Protein AF-0000000079842535 (afdb_homodimer)

Structure (mmCIF, N/CA/C/O backbone):
data_AF-0000000079842535-model_v1
#
loop_
_entity.id
_entity.type
_entity.pdbx_description
1 polymer 'rRNA methyltransferase 2, mitochondrial'
#
loop_
_atom_site.group_PDB
_atom_site.id
_atom_site.type_symbol
_atom_site.label_atom_id
_atom_site.label_alt_id
_atom_site.label_comp_id
_atom_site.label_asym_id
_atom_site.label_entity_id
_atom_site.label_seq_id
_atom_site.pdbx_PDB_ins_code
_atom_site.Cartn_x
_atom_site.Cartn_y
_atom_site.Cartn_z
_atom_site.occupancy
_atom_site.B_iso_or_equiv
_atom_site.auth_seq_id
_atom_site.auth_comp_id
_atom_site.auth_asym_id
_atom_site.auth_atom_id
_atom_site.pdbx_PDB_model_num
ATOM 1 N N . SER A 1 1 ? -38.75 2.709 4.422 1 22.02 1 SER A N 1
ATOM 2 C CA . SER A 1 1 ? -37.438 2.998 3.869 1 22.02 1 SER A CA 1
ATOM 3 C C . SER A 1 1 ? -36.344 2.188 4.574 1 22.02 1 SER A C 1
ATOM 5 O O . SER A 1 1 ? -36.188 2.285 5.793 1 22.02 1 SER A O 1
ATOM 7 N N . ARG A 1 2 ? -36.062 0.997 4.309 1 27.12 2 ARG A N 1
ATOM 8 C CA . ARG A 1 2 ? -35.281 0.078 5.121 1 27.12 2 ARG A CA 1
ATOM 9 C C . ARG A 1 2 ? -33.906 0.657 5.418 1 27.12 2 ARG A C 1
ATOM 11 O O . ARG A 1 2 ? -33.25 1.188 4.523 1 27.12 2 ARG A O 1
ATOM 18 N N . PRO A 1 3 ? -33.625 0.866 6.641 1 29.73 3 PRO A N 1
ATOM 19 C CA . PRO A 1 3 ? -32.344 1.479 7.016 1 29.73 3 PRO A CA 1
ATOM 20 C C . PRO A 1 3 ? -31.141 0.85 6.297 1 29.73 3 PRO A C 1
ATOM 22 O O . PRO A 1 3 ? -31.172 -0.34 5.973 1 29.73 3 PRO A O 1
ATOM 25 N N . LEU A 1 4 ? -30.594 1.496 5.281 1 32.25 4 LEU A N 1
ATOM 26 C CA . LEU A 1 4 ? -29.375 1.022 4.641 1 32.25 4 LEU A CA 1
ATOM 27 C C . LEU A 1 4 ? -28.438 0.377 5.656 1 32.25 4 LEU A C 1
ATOM 29 O O . LEU A 1 4 ? -28.188 0.945 6.723 1 32.25 4 LEU A O 1
ATOM 33 N N . ASN A 1 5 ? -28.609 -0.826 6.074 1 32.72 5 ASN A N 1
ATOM 34 C CA . ASN A 1 5 ? -27.734 -1.517 7.008 1 32.72 5 ASN A CA 1
ATOM 35 C C . ASN A 1 5 ? -26.266 -1.101 6.816 1 32.72 5 ASN A C 1
ATOM 37 O O . ASN A 1 5 ? -25.688 -1.318 5.754 1 32.72 5 ASN A O 1
ATOM 41 N N . PRO A 1 6 ? -25.734 -0.165 7.461 1 35.75 6 PRO A N 1
ATOM 42 C CA . PRO A 1 6 ? -24.391 0.406 7.496 1 35.75 6 PRO A CA 1
ATOM 43 C C . PRO A 1 6 ? -23.297 -0.646 7.324 1 35.75 6 PRO A C 1
ATOM 45 O O . PRO A 1 6 ? -22.109 -0.322 7.375 1 35.75 6 PRO A O 1
ATOM 48 N N . GLU A 1 7 ? -23.562 -1.854 7.535 1 36.31 7 GLU A N 1
ATOM 49 C CA . GLU A 1 7 ? -22.422 -2.762 7.52 1 36.31 7 GLU A CA 1
ATOM 50 C C . GLU A 1 7 ? -21.719 -2.734 6.164 1 36.31 7 GLU A C 1
ATOM 52 O O . GLU A 1 7 ? -22.094 -3.461 5.246 1 36.31 7 GLU A O 1
ATOM 57 N N . LEU A 1 8 ? -21.641 -1.681 5.422 1 38.72 8 LEU A N 1
ATOM 58 C CA . LEU A 1 8 ? -20.891 -1.399 4.199 1 38.72 8 LEU A CA 1
ATOM 59 C C . LEU A 1 8 ? -19.609 -2.213 4.152 1 38.72 8 LEU A C 1
ATOM 61 O O . LEU A 1 8 ? -18.812 -2.176 5.09 1 38.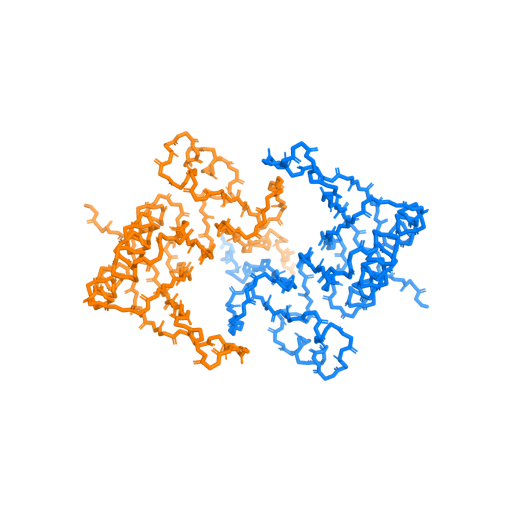72 8 LEU A O 1
ATOM 65 N N . ARG A 1 9 ? -19.578 -3.455 3.625 1 45.34 9 ARG A N 1
ATOM 66 C CA . ARG A 1 9 ? -18.516 -4.438 3.451 1 45.34 9 ARG A CA 1
ATOM 67 C C . ARG A 1 9 ? -17.203 -3.764 3.061 1 45.34 9 ARG A C 1
ATOM 69 O O . ARG A 1 9 ? -17.125 -3.107 2.02 1 45.34 9 ARG A O 1
ATOM 76 N N . ARG A 1 10 ? -16.438 -3.141 3.908 1 54.53 10 ARG A N 1
ATOM 77 C CA . ARG A 1 10 ? -15.125 -2.492 3.902 1 54.53 10 ARG A CA 1
ATOM 78 C C . ARG A 1 10 ? -14.086 -3.354 3.188 1 54.53 10 ARG A C 1
ATOM 80 O O . ARG A 1 10 ? -13.945 -4.539 3.494 1 54.53 10 ARG A O 1
ATOM 87 N N . GLY A 1 11 ? -13.883 -2.982 1.768 1 70.88 11 GLY A N 1
ATOM 88 C CA . GLY A 1 11 ? -12.805 -3.721 1.121 1 70.88 11 GLY A CA 1
ATOM 89 C C . GLY A 1 11 ? -11.531 -3.764 1.944 1 70.88 11 GLY A C 1
ATOM 90 O O . GLY A 1 11 ? -11.25 -2.838 2.707 1 70.88 11 GLY A O 1
ATOM 91 N N . THR A 1 12 ? -11 -5.055 2.129 1 84.12 12 THR A N 1
ATOM 92 C CA . THR A 1 12 ? -9.758 -5.254 2.881 1 84.12 12 THR A CA 1
ATOM 93 C C . THR A 1 12 ? -8.602 -5.551 1.938 1 84.12 12 THR A C 1
ATOM 95 O O . THR A 1 12 ? -8.742 -6.332 0.995 1 84.12 12 THR A O 1
ATOM 98 N N . VAL A 1 13 ? -7.512 -4.758 2.131 1 90.44 13 VAL A N 1
ATOM 99 C CA . VAL A 1 13 ? -6.293 -4.898 1.346 1 90.44 13 VAL A CA 1
ATOM 100 C C . VAL A 1 13 ? -5.191 -5.516 2.209 1 90.44 13 VAL A C 1
ATOM 102 O O . VAL A 1 13 ? -5.031 -5.148 3.375 1 90.44 13 VAL A O 1
ATOM 105 N N . VAL A 1 14 ? -4.535 -6.504 1.664 1 93.25 14 VAL A N 1
ATOM 106 C CA . VAL A 1 14 ? -3.324 -7.031 2.279 1 93.25 14 VAL A CA 1
ATOM 107 C C . VAL A 1 14 ? -2.107 -6.633 1.45 1 93.25 14 VAL A C 1
ATOM 109 O O . VAL A 1 14 ? -2.01 -6.98 0.27 1 93.25 14 VAL A O 1
ATOM 112 N N . GLY A 1 15 ? -1.305 -5.824 2.023 1 95 15 GLY A N 1
ATOM 113 C CA . GLY A 1 15 ? -0.064 -5.414 1.386 1 95 15 GLY A CA 1
ATOM 114 C C . GLY A 1 15 ? 1.136 -6.223 1.838 1 95 15 GLY A C 1
ATOM 115 O O . GLY A 1 15 ? 1.355 -6.402 3.037 1 95 15 GLY A O 1
ATOM 116 N N . ILE A 1 16 ? 1.912 -6.672 0.872 1 96.06 16 ILE A N 1
ATOM 117 C CA . ILE A 1 16 ? 3.117 -7.445 1.16 1 96.06 16 ILE A CA 1
ATOM 118 C C . ILE A 1 16 ? 4.352 -6.617 0.816 1 96.06 16 ILE A C 1
ATOM 120 O O . ILE A 1 16 ? 4.523 -6.191 -0.328 1 96.06 16 ILE A O 1
ATOM 124 N N . ASP A 1 17 ? 5.199 -6.406 1.795 1 94.19 17 ASP A N 1
ATOM 125 C CA . ASP A 1 17 ? 6.422 -5.613 1.682 1 94.19 17 ASP A CA 1
ATOM 126 C C . ASP A 1 17 ? 6.113 -4.184 1.245 1 94.19 17 ASP A C 1
ATOM 128 O O . ASP A 1 17 ? 6.852 -3.6 0.448 1 94.19 17 ASP A O 1
ATOM 132 N N . LEU A 1 18 ? 4.969 -3.645 1.721 1 92.69 18 LEU A N 1
ATOM 133 C CA . LEU A 1 18 ? 4.578 -2.275 1.408 1 92.69 18 LEU A CA 1
ATOM 134 C C . LEU A 1 18 ? 4.863 -1.347 2.584 1 92.69 18 LEU A C 1
ATOM 136 O O . LEU A 1 18 ? 5.496 -0.302 2.418 1 92.69 18 LEU A O 1
ATOM 140 N N . LEU A 1 19 ? 4.371 -1.7 3.711 1 90.69 19 LEU A N 1
ATOM 141 C CA . LEU A 1 19 ? 4.582 -0.969 4.957 1 90.69 19 LEU A CA 1
ATOM 142 C C . LEU A 1 19 ? 4.879 -1.927 6.105 1 90.69 19 LEU A C 1
ATOM 144 O O . LEU A 1 19 ? 4.441 -3.08 6.086 1 90.69 19 LEU A O 1
ATOM 148 N N . ASN A 1 20 ? 5.656 -1.489 6.945 1 86.56 20 ASN A N 1
ATOM 149 C CA . ASN A 1 20 ? 5.984 -2.285 8.125 1 86.56 20 ASN A CA 1
ATOM 150 C C . ASN A 1 20 ? 5.332 -1.723 9.383 1 86.56 20 ASN A C 1
ATOM 152 O O . ASN A 1 20 ? 6.023 -1.316 10.32 1 86.56 20 ASN A O 1
ATOM 156 N N . ILE A 1 21 ? 4.004 -1.738 9.352 1 88.81 21 ILE A N 1
ATOM 157 C CA . ILE A 1 21 ? 3.232 -1.215 10.469 1 88.81 21 ILE A CA 1
ATOM 158 C C . ILE A 1 21 ? 2.164 -2.227 10.883 1 88.81 21 ILE A C 1
ATOM 160 O O . ILE A 1 21 ? 1.847 -3.145 10.117 1 88.81 21 ILE A O 1
ATOM 164 N N . PRO A 1 22 ? 1.58 -2.088 12.102 1 85.06 22 PRO A N 1
ATOM 165 C CA . PRO A 1 22 ? 0.474 -2.959 12.5 1 85.06 22 PRO A CA 1
ATOM 166 C C . PRO A 1 22 ? -0.762 -2.787 11.625 1 85.06 22 PRO A C 1
ATOM 168 O O . PRO A 1 22 ? -0.894 -1.776 10.93 1 85.06 22 PRO A O 1
ATOM 171 N N . PRO A 1 23 ? -1.577 -3.793 11.648 1 85.12 23 PRO A N 1
ATOM 172 C CA . PRO A 1 23 ? -2.783 -3.725 10.82 1 85.12 23 PRO A CA 1
ATOM 173 C C . PRO A 1 23 ? -3.699 -2.564 11.203 1 85.12 23 PRO A C 1
ATOM 175 O O . PRO A 1 23 ? -3.736 -2.164 12.375 1 85.12 23 PRO A O 1
ATOM 178 N N . LEU A 1 24 ? -4.324 -1.987 10.156 1 83.5 24 LEU A N 1
ATOM 179 C CA . LEU A 1 24 ? -5.352 -0.967 10.312 1 83.5 24 LEU A CA 1
ATOM 180 C C . LEU A 1 24 ? -6.691 -1.454 9.766 1 83.5 24 LEU A C 1
ATOM 182 O O . LEU A 1 24 ? -6.754 -2.488 9.102 1 83.5 24 LEU A O 1
ATOM 186 N N . GLU A 1 25 ? -7.641 -0.696 10.141 1 77.19 25 GLU A N 1
ATOM 187 C CA . GLU A 1 25 ? -8.93 -1.021 9.539 1 77.19 25 GLU A CA 1
ATOM 188 C C . GLU A 1 25 ? -8.867 -0.94 8.016 1 77.19 25 GLU A C 1
ATOM 190 O O . GLU A 1 25 ? -8.477 0.088 7.461 1 77.19 25 GLU A O 1
ATOM 195 N N . GLY A 1 26 ? -9.141 -2.092 7.379 1 78.69 26 GLY A N 1
ATOM 196 C CA . GLY A 1 26 ? -9.211 -2.139 5.926 1 78.69 26 GLY A CA 1
ATOM 197 C C . GLY A 1 26 ? -7.875 -2.471 5.281 1 78.69 26 GLY A C 1
ATOM 198 O O . GLY A 1 26 ? -7.797 -2.643 4.062 1 78.69 26 GLY A O 1
ATOM 199 N N . ALA A 1 27 ? -6.828 -2.5 6.145 1 87.75 27 ALA A N 1
ATOM 200 C CA . ALA A 1 27 ? -5.512 -2.723 5.551 1 87.75 27 ALA A CA 1
ATOM 201 C C . ALA A 1 27 ? -4.621 -3.537 6.488 1 87.75 27 ALA A C 1
ATOM 203 O O . ALA A 1 27 ? -4.43 -3.17 7.648 1 87.75 27 ALA A O 1
ATOM 204 N N . HIS A 1 28 ? -4.148 -4.621 5.992 1 90.12 28 HIS A N 1
ATOM 205 C CA . HIS A 1 28 ? -3.178 -5.453 6.691 1 90.12 28 HIS A CA 1
ATOM 206 C C . HIS A 1 28 ? -1.858 -5.52 5.926 1 90.12 28 HIS A C 1
ATOM 208 O O . HIS A 1 28 ? -1.839 -5.391 4.703 1 90.12 28 HIS A O 1
ATOM 214 N N . PHE A 1 29 ? -0.797 -5.688 6.723 1 92.44 29 PHE A N 1
ATOM 215 C CA . PHE A 1 29 ? 0.51 -5.688 6.078 1 92.44 29 PHE A CA 1
ATOM 216 C C . PHE A 1 29 ? 1.349 -6.867 6.551 1 92.44 29 PHE A C 1
ATOM 218 O O . PHE A 1 29 ? 1.33 -7.215 7.734 1 92.44 29 PHE A O 1
ATOM 225 N N . LEU A 1 30 ? 2.049 -7.418 5.586 1 93.25 30 LEU A N 1
ATOM 226 C CA . LEU A 1 30 ? 2.945 -8.539 5.855 1 93.25 30 LEU A CA 1
ATOM 227 C C . LEU A 1 30 ? 4.309 -8.312 5.207 1 93.25 30 LEU A C 1
ATOM 229 O O . LEU A 1 30 ? 4.406 -7.633 4.184 1 93.25 30 LEU A O 1
ATOM 233 N N . SER A 1 31 ? 5.285 -8.883 5.887 1 93.25 31 SER A N 1
ATOM 234 C CA . SER A 1 31 ? 6.59 -8.984 5.234 1 93.25 31 SER A CA 1
ATOM 235 C C . SER A 1 31 ? 6.68 -10.242 4.371 1 93.25 31 SER A C 1
ATOM 237 O O . SER A 1 31 ? 5.969 -11.219 4.613 1 93.25 31 SER A O 1
ATOM 239 N N . SER A 1 32 ? 7.562 -10.156 3.412 1 93.38 32 SER A N 1
ATOM 240 C CA . SER A 1 32 ? 7.762 -11.305 2.537 1 93.38 32 SER A CA 1
ATOM 241 C C . SER A 1 32 ? 8.102 -12.555 3.34 1 93.38 32 SER A C 1
ATOM 243 O O . SER A 1 32 ? 7.766 -13.672 2.939 1 93.38 32 SER A O 1
ATOM 245 N N . HIS A 1 33 ? 8.648 -12.391 4.551 1 91.19 33 HIS A N 1
ATOM 246 C CA . HIS A 1 33 ? 9.07 -13.516 5.375 1 91.19 33 HIS A CA 1
ATOM 247 C C . HIS A 1 33 ? 7.867 -14.203 6.023 1 91.19 33 HIS A C 1
ATOM 249 O O . HIS A 1 33 ? 7.977 -15.336 6.496 1 91.19 33 HIS A O 1
ATOM 255 N N . ASP A 1 34 ? 6.82 -13.5 5.996 1 93.12 34 ASP A N 1
ATOM 256 C CA . ASP A 1 34 ? 5.652 -14.023 6.703 1 93.12 34 ASP A CA 1
ATOM 257 C C . ASP A 1 34 ? 4.66 -14.656 5.73 1 93.12 34 ASP A C 1
ATOM 259 O O . ASP A 1 34 ? 3.682 -15.273 6.152 1 93.12 34 ASP A O 1
ATOM 263 N N . VAL A 1 35 ? 4.945 -14.523 4.457 1 94.88 35 VAL A N 1
ATOM 264 C CA . VAL A 1 35 ? 3.98 -14.922 3.438 1 94.88 35 VAL A CA 1
ATOM 265 C C . VAL A 1 35 ? 3.73 -16.422 3.521 1 94.88 35 VAL A C 1
ATOM 267 O O . VAL A 1 35 ? 2.594 -16.875 3.377 1 94.88 35 VAL A O 1
ATOM 270 N N . THR A 1 36 ? 4.762 -17.188 3.781 1 93.62 36 THR A N 1
ATOM 271 C CA . THR A 1 36 ? 4.629 -18.641 3.744 1 93.62 36 THR A CA 1
ATOM 272 C C . THR A 1 36 ? 4.438 -19.203 5.152 1 93.62 36 THR A C 1
ATOM 274 O O . THR A 1 36 ? 4.414 -20.422 5.34 1 93.62 36 THR A O 1
ATOM 277 N N . ASP A 1 37 ? 4.352 -18.328 6.152 1 93.75 37 ASP A N 1
ATOM 278 C CA . ASP A 1 37 ? 4.215 -18.75 7.539 1 93.75 37 ASP A CA 1
ATOM 279 C C . ASP A 1 37 ? 2.764 -19.109 7.863 1 93.75 37 ASP A C 1
ATOM 281 O O . ASP A 1 37 ? 1.889 -18.25 7.855 1 93.75 37 ASP A O 1
ATOM 285 N N . PRO A 1 38 ? 2.559 -20.422 8.281 1 92.38 38 PRO A N 1
ATOM 286 C CA . PRO A 1 38 ? 1.186 -20.828 8.578 1 92.38 38 PRO A CA 1
ATOM 287 C C . PRO A 1 38 ? 0.58 -20.062 9.75 1 92.38 38 PRO A C 1
ATOM 289 O O . PRO A 1 38 ? -0.628 -19.812 9.766 1 92.38 38 PRO A O 1
ATOM 292 N N . ALA A 1 39 ? 1.4 -19.734 10.688 1 92.94 39 ALA A N 1
ATOM 293 C CA . ALA A 1 39 ? 0.896 -18.953 11.82 1 92.94 39 ALA A CA 1
ATOM 294 C C . ALA A 1 39 ? 0.394 -17.594 11.367 1 92.94 39 ALA A C 1
ATOM 296 O O . ALA A 1 39 ? -0.611 -17.094 11.883 1 92.94 39 ALA A O 1
ATOM 297 N N . THR A 1 40 ? 1.098 -17.016 10.406 1 90.75 40 THR A N 1
ATOM 298 C CA . THR A 1 40 ? 0.688 -15.727 9.844 1 90.75 40 THR A CA 1
ATOM 299 C C . THR A 1 40 ? -0.647 -15.859 9.117 1 90.75 40 THR A C 1
ATOM 301 O O . THR A 1 40 ? -1.522 -15.008 9.25 1 90.75 40 THR A O 1
ATOM 304 N N . HIS A 1 41 ? -0.801 -16.906 8.391 1 91.81 41 HIS A N 1
ATOM 305 C CA . HIS A 1 41 ? -2.049 -17.156 7.676 1 91.81 41 HIS A CA 1
ATOM 306 C C . HIS A 1 41 ? -3.227 -17.25 8.641 1 91.81 41 HIS A C 1
ATOM 308 O O . HIS A 1 41 ? -4.266 -16.625 8.414 1 91.81 41 HIS A O 1
ATOM 314 N N . ALA A 1 42 ? -3.027 -18 9.703 1 92 42 ALA A N 1
ATOM 315 C CA . ALA A 1 42 ? -4.082 -18.172 10.695 1 92 42 ALA A CA 1
ATOM 316 C C . ALA A 1 42 ? -4.457 -16.844 11.328 1 92 42 ALA A C 1
ATOM 318 O O . ALA A 1 42 ? -5.641 -16.547 11.516 1 92 42 ALA A O 1
ATOM 319 N N . LYS A 1 43 ? -3.457 -16.062 11.617 1 90.38 43 LYS A N 1
ATOM 320 C CA . LYS A 1 43 ? -3.676 -14.75 12.219 1 90.38 43 LYS A CA 1
ATOM 321 C C . LYS A 1 43 ? -4.461 -13.844 11.273 1 90.38 43 LYS A C 1
ATOM 323 O O . LYS A 1 43 ? -5.359 -13.117 11.711 1 90.38 43 LYS A O 1
ATOM 328 N N . LEU A 1 44 ? -4.102 -13.906 10.016 1 90.06 44 LEU A N 1
ATOM 329 C CA . LEU A 1 44 ? -4.797 -13.094 9.023 1 90.06 44 LEU A CA 1
ATOM 330 C C . LEU A 1 44 ? -6.27 -13.477 8.945 1 90.06 44 LEU A C 1
ATOM 332 O O . LEU A 1 44 ? -7.137 -12.609 8.836 1 90.06 44 LEU A O 1
ATOM 336 N N . LEU A 1 45 ? -6.539 -14.766 9.031 1 90.06 45 LEU A N 1
ATOM 337 C CA . LEU A 1 45 ? -7.914 -15.242 8.93 1 90.06 45 LEU A CA 1
ATOM 338 C C . LEU A 1 45 ? -8.75 -14.742 10.102 1 90.06 45 LEU A C 1
ATOM 340 O O . LEU A 1 45 ? -9.945 -14.484 9.953 1 90.06 45 LEU A O 1
ATOM 344 N N . GLU A 1 46 ? -8.086 -14.508 11.172 1 89.56 46 GLU A N 1
ATOM 345 C CA . GLU A 1 46 ? -8.766 -14.016 12.367 1 89.56 46 GLU A CA 1
ATOM 346 C C . GLU A 1 46 ? -9.008 -12.516 12.281 1 89.56 46 GLU A C 1
ATOM 348 O O . GLU A 1 46 ? -10.016 -12.008 12.781 1 89.56 46 GLU A O 1
ATOM 353 N N . LEU A 1 47 ? -8.109 -11.867 11.617 1 86.12 47 LEU A N 1
ATOM 354 C CA . LEU A 1 47 ? -8.117 -10.406 11.656 1 86.12 47 LEU A CA 1
ATOM 355 C C . LEU A 1 47 ? -8.953 -9.836 10.508 1 86.12 47 LEU A C 1
ATOM 357 O O . LEU A 1 47 ? -9.516 -8.75 10.633 1 86.12 47 LEU A O 1
ATOM 361 N N . LEU A 1 48 ? -9.008 -10.5 9.406 1 86.25 48 LEU A N 1
ATOM 362 C CA . LEU A 1 48 ? -9.719 -10.008 8.227 1 86.25 48 LEU A CA 1
ATOM 363 C C . LEU A 1 48 ? -11.227 -10.102 8.422 1 86.25 48 LEU A C 1
ATOM 365 O O . LEU A 1 48 ? -11.727 -11.094 8.953 1 86.25 48 LEU A O 1
ATOM 369 N N . PRO A 1 49 ? -11.844 -9.016 7.977 1 76.94 49 PRO A N 1
ATOM 370 C CA . PRO A 1 49 ? -13.305 -9.133 8.008 1 76.94 49 PRO A CA 1
ATOM 371 C C . PRO A 1 49 ? -13.82 -10.305 7.172 1 76.94 49 PRO A C 1
ATOM 373 O O . PRO A 1 49 ? -13.398 -10.484 6.023 1 76.94 49 PRO A O 1
ATOM 376 N N . ASN A 1 50 ? -14.656 -11.078 7.711 1 80.06 50 ASN A N 1
ATOM 377 C CA . ASN A 1 50 ? -15.219 -12.266 7.082 1 80.06 50 ASN A CA 1
ATOM 378 C C . ASN A 1 50 ? -14.133 -13.281 6.738 1 80.06 50 ASN A C 1
ATOM 380 O O . ASN A 1 50 ? -14.336 -14.148 5.887 1 80.06 50 ASN A O 1
ATOM 384 N N . GLY A 1 51 ? -12.977 -13.023 7.195 1 80.81 51 GLY A N 1
ATOM 385 C CA . GLY A 1 51 ? -11.875 -13.961 7.023 1 80.81 51 GLY A CA 1
ATOM 386 C C . GLY A 1 51 ? -11.273 -13.922 5.633 1 80.81 51 GLY A C 1
ATOM 387 O O . GLY A 1 51 ? -10.578 -14.859 5.227 1 80.81 51 GLY A O 1
ATOM 388 N N . GLN A 1 52 ? -11.586 -12.891 4.871 1 88.56 52 GLN A N 1
ATOM 389 C CA . GLN A 1 52 ? -11.094 -12.875 3.5 1 88.56 52 GLN A CA 1
ATOM 390 C C . GLN A 1 52 ? -10.656 -11.469 3.09 1 88.56 52 GLN A C 1
ATOM 392 O O . GLN A 1 52 ? -11.25 -10.477 3.527 1 88.56 52 GLN A O 1
ATOM 397 N N . ALA A 1 53 ? -9.617 -11.445 2.271 1 91.19 53 ALA A N 1
ATOM 398 C CA . ALA A 1 53 ? -9.156 -10.195 1.668 1 91.19 53 ALA A CA 1
ATOM 399 C C . ALA A 1 53 ? -9.812 -9.969 0.308 1 91.19 53 ALA A C 1
ATOM 401 O O . ALA A 1 53 ? -10.203 -10.93 -0.365 1 91.19 53 ALA A O 1
ATOM 402 N N . HIS A 1 54 ? -9.914 -8.688 0.005 1 90.81 54 HIS A N 1
ATOM 403 C CA . HIS A 1 54 ? -10.43 -8.336 -1.315 1 90.81 54 HIS A CA 1
ATOM 404 C C . HIS A 1 54 ? -9.297 -8.188 -2.324 1 90.81 54 HIS A C 1
ATOM 406 O O . HIS A 1 54 ? -9.461 -8.523 -3.5 1 90.81 54 HIS A O 1
ATOM 412 N N . VAL A 1 55 ? -8.156 -7.68 -1.842 1 93.12 55 VAL A N 1
ATOM 413 C CA . VAL A 1 55 ? -7.016 -7.406 -2.713 1 93.12 55 VAL A CA 1
ATOM 414 C C . VAL A 1 55 ? -5.715 -7.754 -1.992 1 93.12 55 VAL A C 1
ATOM 416 O O . VAL A 1 55 ? -5.555 -7.445 -0.809 1 93.12 55 VAL A O 1
ATOM 419 N N . ILE A 1 56 ? -4.836 -8.414 -2.686 1 95.81 56 ILE A N 1
ATOM 420 C CA . ILE A 1 56 ? -3.451 -8.586 -2.256 1 95.81 56 ILE A CA 1
ATOM 421 C C . ILE A 1 56 ? -2.527 -7.77 -3.154 1 95.81 56 ILE A C 1
ATOM 423 O O . ILE A 1 56 ? -2.582 -7.883 -4.383 1 95.81 56 ILE A O 1
ATOM 427 N N . LEU A 1 57 ? -1.765 -6.891 -2.574 1 96.5 57 LEU A N 1
ATOM 428 C CA . LEU A 1 57 ? -0.752 -6.098 -3.262 1 96.5 57 LEU A CA 1
ATOM 429 C C . LEU A 1 57 ? 0.649 -6.496 -2.809 1 96.5 57 LEU A C 1
ATOM 431 O O . LEU A 1 57 ? 0.968 -6.41 -1.619 1 96.5 57 LEU A O 1
ATOM 435 N N . SER A 1 58 ? 1.46 -6.875 -3.771 1 97.12 58 SER A N 1
ATOM 436 C CA . SER A 1 58 ? 2.791 -7.324 -3.377 1 97.12 58 SER A CA 1
ATOM 437 C C . SER A 1 58 ? 3.877 -6.559 -4.125 1 97.12 58 SER A C 1
ATOM 439 O O . SER A 1 58 ? 3.867 -6.504 -5.359 1 97.12 58 SER A O 1
ATOM 441 N N . ASP A 1 59 ? 4.75 -5.957 -3.365 1 95.94 59 ASP A N 1
ATOM 442 C CA . ASP A 1 59 ? 5.945 -5.344 -3.936 1 95.94 59 ASP A CA 1
ATOM 443 C C . ASP A 1 59 ? 7.203 -6.105 -3.525 1 95.94 59 ASP A C 1
ATOM 445 O O . ASP A 1 59 ? 8.242 -5.5 -3.262 1 95.94 59 ASP A O 1
ATOM 449 N N . MET A 1 60 ? 7.07 -7.41 -3.33 1 95.44 60 MET A N 1
ATOM 450 C CA . MET A 1 60 ? 8.195 -8.25 -2.914 1 95.44 60 MET A CA 1
ATOM 451 C C . MET A 1 60 ? 9.312 -8.211 -3.949 1 95.44 60 MET A C 1
ATOM 453 O O . MET A 1 60 ? 9.047 -8.211 -5.152 1 95.44 60 MET A O 1
ATOM 457 N N . ALA A 1 61 ? 10.469 -8.227 -3.453 1 94.25 61 ALA A N 1
ATOM 458 C CA . ALA A 1 61 ? 11.672 -8.398 -4.254 1 94.25 61 ALA A CA 1
ATOM 459 C C . ALA A 1 61 ? 12.797 -9.023 -3.432 1 94.25 61 ALA A C 1
ATOM 461 O O . ALA A 1 61 ? 12.945 -8.719 -2.246 1 94.25 61 ALA A O 1
ATOM 462 N N . PRO A 1 62 ? 13.484 -9.953 -4.055 1 93.62 62 PRO A N 1
ATOM 463 C CA . PRO A 1 62 ? 14.648 -10.484 -3.352 1 93.62 62 PRO A CA 1
ATOM 464 C C . PRO A 1 62 ? 15.781 -9.461 -3.238 1 93.62 62 PRO A C 1
ATOM 466 O O . PRO A 1 62 ? 15.781 -8.453 -3.947 1 93.62 62 PRO A O 1
ATOM 469 N N . ASN A 1 63 ? 16.641 -9.766 -2.242 1 90.88 63 ASN A N 1
ATOM 470 C CA . ASN A 1 63 ? 17.891 -9.016 -2.289 1 90.88 63 ASN A CA 1
ATOM 471 C C . ASN A 1 63 ? 18.641 -9.258 -3.602 1 90.88 63 ASN A C 1
ATOM 473 O O . ASN A 1 63 ? 18.797 -10.398 -4.035 1 90.88 63 ASN A O 1
ATOM 477 N N . ALA A 1 64 ? 19.047 -8.18 -4.176 1 87.38 64 ALA A N 1
ATOM 478 C CA . ALA A 1 64 ? 19.734 -8.312 -5.457 1 87.38 64 ALA A CA 1
ATOM 479 C C . ALA A 1 64 ? 21.078 -9.016 -5.289 1 87.38 64 ALA A C 1
ATOM 481 O O . ALA A 1 64 ? 21.891 -8.641 -4.438 1 87.38 64 ALA A O 1
ATOM 482 N N . SER A 1 65 ? 21.328 -10.023 -5.918 1 91.81 65 SER A N 1
ATOM 483 C CA . SER A 1 65 ? 22.578 -10.781 -5.883 1 91.81 65 SER A CA 1
ATOM 484 C C . SER A 1 65 ? 23.562 -10.266 -6.93 1 91.81 65 SER A C 1
ATOM 486 O O . SER A 1 65 ? 24.75 -10.586 -6.879 1 91.81 65 SER A O 1
ATOM 488 N N . GLY A 1 66 ? 23.094 -9.484 -7.867 1 91.12 66 GLY A N 1
ATOM 489 C CA . GLY A 1 66 ? 23.891 -9.047 -9 1 91.12 66 GLY A CA 1
ATOM 490 C C . GLY A 1 66 ? 23.734 -9.938 -10.219 1 91.12 66 GLY A C 1
ATOM 491 O O . GLY A 1 66 ? 24.188 -9.586 -11.312 1 91.12 66 GLY A O 1
ATOM 492 N N . PHE A 1 67 ? 23.172 -11.109 -10.016 1 93.94 67 PHE A N 1
ATOM 493 C CA . PHE A 1 67 ? 22.859 -12.008 -11.125 1 93.94 67 PHE A CA 1
ATOM 494 C C . PHE A 1 67 ? 21.391 -11.938 -11.492 1 93.94 67 PHE A C 1
ATOM 496 O O . PHE A 1 67 ? 20.547 -12.484 -10.773 1 93.94 67 PHE A O 1
ATOM 503 N N . ARG A 1 68 ? 21.094 -11.398 -12.586 1 92 68 ARG A N 1
ATOM 504 C CA . ARG A 1 68 ? 19.734 -11.07 -12.992 1 92 68 ARG A CA 1
ATOM 505 C C . ARG A 1 68 ? 18.859 -12.328 -13.055 1 92 68 ARG A C 1
ATOM 507 O O . ARG A 1 68 ? 17.719 -12.32 -12.617 1 92 68 ARG A O 1
ATOM 514 N N . GLU A 1 69 ? 19.422 -13.414 -13.656 1 94.62 69 GLU A N 1
ATOM 515 C CA . GLU A 1 69 ? 18.656 -14.648 -13.805 1 94.62 69 GLU A CA 1
ATOM 516 C C . GLU A 1 69 ? 18.297 -15.242 -12.453 1 94.62 69 GLU A C 1
ATOM 518 O O . GLU A 1 69 ? 17.188 -15.734 -12.258 1 94.62 69 GLU A O 1
ATOM 523 N N . MET A 1 70 ? 19.219 -15.25 -11.562 1 96.12 70 MET A N 1
ATOM 524 C CA . MET A 1 70 ? 18.984 -15.773 -10.219 1 96.12 70 MET A CA 1
ATOM 525 C C . MET A 1 70 ? 17.953 -14.93 -9.477 1 96.12 70 MET A C 1
ATOM 527 O O . MET A 1 70 ? 17.047 -15.469 -8.828 1 96.12 70 MET A O 1
ATOM 531 N N . ASP A 1 71 ? 18.094 -13.664 -9.562 1 95.81 71 ASP A N 1
ATOM 532 C CA . ASP A 1 71 ? 17.156 -12.75 -8.914 1 95.81 71 ASP A CA 1
ATOM 533 C C . ASP A 1 71 ? 15.758 -12.898 -9.5 1 95.81 71 ASP A C 1
ATOM 535 O O . ASP A 1 71 ? 14.766 -12.867 -8.773 1 95.81 71 ASP A O 1
ATOM 539 N N . HIS A 1 72 ? 15.711 -13.094 -10.773 1 96.31 72 HIS A N 1
ATOM 540 C CA . HIS A 1 72 ? 14.453 -13.359 -11.469 1 96.31 72 HIS A CA 1
ATOM 541 C C . HIS A 1 72 ? 13.789 -14.625 -10.953 1 96.31 72 HIS A C 1
ATOM 543 O O . HIS A 1 72 ? 12.609 -14.617 -10.602 1 96.31 72 HIS A O 1
ATOM 549 N N . GLU A 1 73 ? 14.516 -15.672 -10.891 1 97.69 73 GLU A N 1
ATOM 550 C CA . GLU A 1 73 ? 13.977 -16.953 -10.438 1 97.69 73 GLU A CA 1
ATOM 551 C C . GLU A 1 73 ? 13.461 -16.859 -9 1 97.69 73 GLU A C 1
ATOM 553 O O . GLU A 1 73 ? 12.398 -17.391 -8.68 1 97.69 73 GLU A O 1
ATOM 558 N N . LYS A 1 74 ? 14.234 -16.172 -8.195 1 97.31 74 LYS A N 1
ATOM 559 C CA . LYS A 1 74 ? 13.828 -16 -6.801 1 97.31 74 LYS A CA 1
ATOM 560 C C . LYS A 1 74 ? 12.508 -15.242 -6.711 1 97.31 74 LYS A C 1
ATOM 562 O O . LYS A 1 74 ? 11.625 -15.609 -5.938 1 97.31 74 LYS A O 1
ATOM 567 N N . LEU A 1 75 ? 12.391 -14.219 -7.473 1 97.25 75 LEU A N 1
ATOM 568 C CA . LEU A 1 75 ? 11.164 -13.422 -7.445 1 97.25 75 LEU A CA 1
ATOM 569 C C . LEU A 1 75 ? 9.977 -14.234 -7.953 1 97.25 75 LEU A C 1
ATOM 571 O O . LEU A 1 75 ? 8.867 -14.109 -7.434 1 97.25 75 LEU A O 1
ATOM 575 N N . ILE A 1 76 ? 10.195 -15.102 -8.922 1 98.25 76 ILE A N 1
ATOM 576 C CA . ILE A 1 76 ? 9.141 -15.969 -9.438 1 98.25 76 ILE A CA 1
ATOM 577 C C . IL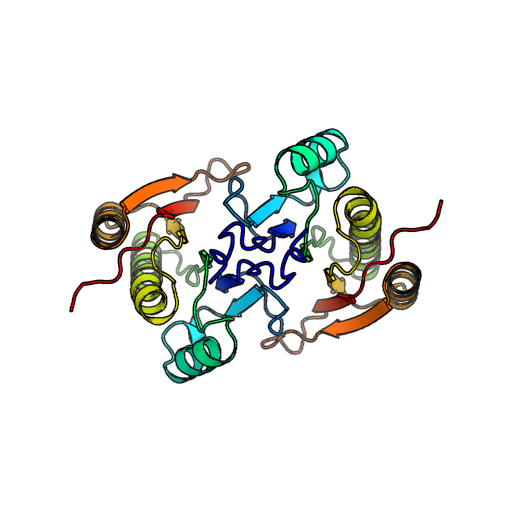E A 1 76 ? 8.648 -16.891 -8.32 1 98.25 76 ILE A C 1
ATOM 579 O O . ILE A 1 76 ? 7.441 -17.047 -8.125 1 98.25 76 ILE A O 1
ATOM 583 N N . VAL A 1 77 ? 9.602 -17.438 -7.629 1 97.94 77 VAL A N 1
ATOM 58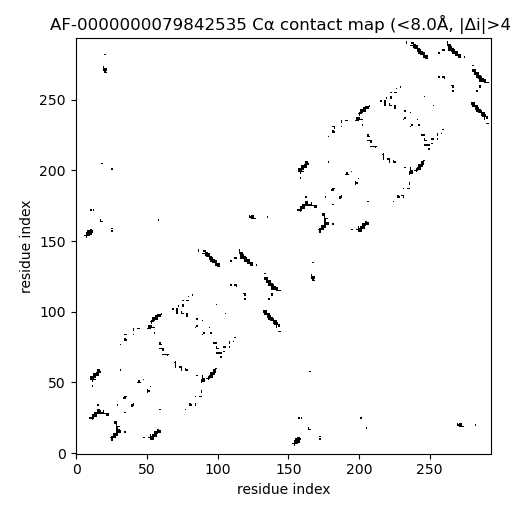4 C CA . VAL A 1 77 ? 9.258 -18.312 -6.52 1 97.94 77 VAL A CA 1
ATOM 585 C C . VAL A 1 77 ? 8.445 -17.547 -5.48 1 97.94 77 VAL A C 1
ATOM 587 O O . VAL A 1 77 ? 7.438 -18.047 -4.977 1 97.94 77 VAL A O 1
ATOM 590 N N . MET A 1 78 ? 8.828 -16.344 -5.195 1 97.88 78 MET A N 1
ATOM 591 C CA . MET A 1 78 ? 8.117 -15.492 -4.25 1 97.88 78 MET A CA 1
ATOM 592 C C . MET A 1 78 ? 6.703 -15.203 -4.738 1 97.88 78 MET A C 1
ATOM 594 O O . MET A 1 78 ? 5.75 -15.258 -3.959 1 97.88 78 MET A O 1
ATOM 598 N N . CYS A 1 79 ? 6.547 -14.969 -5.996 1 98.25 79 CYS A N 1
ATOM 599 C CA . CYS A 1 79 ? 5.234 -14.703 -6.574 1 98.25 79 CYS A CA 1
ATOM 600 C C . CYS A 1 79 ? 4.344 -15.93 -6.496 1 98.25 79 CYS A C 1
ATOM 602 O O . CYS A 1 79 ? 3.145 -15.82 -6.23 1 98.25 79 CYS A O 1
ATOM 604 N N . LEU A 1 80 ? 4.918 -17.094 -6.738 1 97.94 80 LEU A N 1
ATOM 605 C CA . LEU A 1 80 ? 4.145 -18.328 -6.656 1 97.94 80 LEU A CA 1
ATOM 606 C C . LEU A 1 80 ? 3.609 -18.531 -5.246 1 97.94 80 LEU A C 1
ATOM 608 O O . LEU A 1 80 ? 2.508 -19.062 -5.066 1 97.94 80 LEU A O 1
ATOM 612 N N . SER A 1 81 ? 4.367 -18.109 -4.254 1 97.69 81 SER A N 1
ATOM 613 C CA . SER A 1 81 ? 3.91 -18.234 -2.873 1 97.69 81 SER A CA 1
ATOM 614 C C . SER A 1 81 ? 2.691 -17.344 -2.615 1 97.69 81 SER A C 1
ATOM 616 O O . SER A 1 81 ? 1.897 -17.625 -1.714 1 97.69 81 SER A O 1
ATOM 618 N N . LEU A 1 82 ? 2.533 -16.312 -3.381 1 97.94 82 LEU A N 1
ATOM 619 C CA . LEU A 1 82 ? 1.372 -15.445 -3.248 1 97.94 82 LEU A CA 1
ATOM 620 C C . LEU A 1 82 ? 0.101 -16.156 -3.697 1 97.94 82 LEU A C 1
ATOM 622 O O . LEU A 1 82 ? -0.99 -15.852 -3.211 1 97.94 82 LEU A O 1
ATOM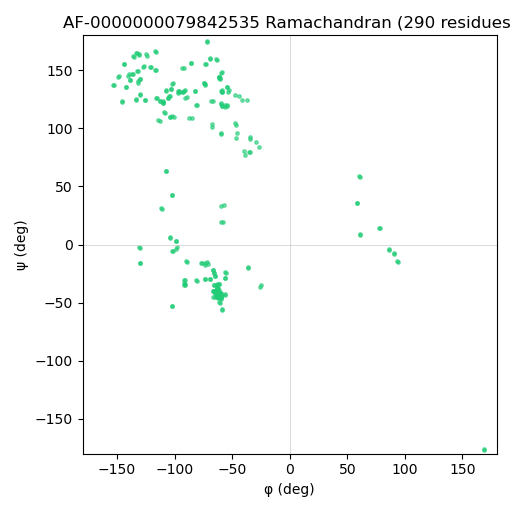 626 N N . ILE A 1 83 ? 0.263 -17.078 -4.645 1 97 83 ILE A N 1
ATOM 627 C CA . ILE A 1 83 ? -0.883 -17.875 -5.082 1 97 83 ILE A CA 1
ATOM 628 C C . ILE A 1 83 ? -1.363 -18.75 -3.934 1 97 83 ILE A C 1
ATOM 630 O O . ILE A 1 83 ? -2.568 -18.875 -3.703 1 97 83 ILE A O 1
ATOM 634 N N . ASP A 1 84 ? -0.413 -19.281 -3.209 1 95.31 84 ASP A N 1
ATOM 635 C CA . ASP A 1 84 ? -0.752 -20.062 -2.025 1 95.31 84 ASP A CA 1
ATOM 636 C C . ASP A 1 84 ? -1.459 -19.203 -0.98 1 95.31 84 ASP A C 1
ATOM 638 O O . ASP A 1 84 ? -2.439 -19.641 -0.371 1 95.31 84 ASP A O 1
ATOM 642 N N . LEU A 1 85 ? -0.961 -18.062 -0.768 1 96.06 85 LEU A N 1
ATOM 643 C CA . LEU A 1 85 ? -1.593 -17.141 0.17 1 96.06 85 LEU A CA 1
ATOM 644 C C . LEU A 1 85 ? -3.014 -16.812 -0.269 1 96.06 85 LEU A C 1
ATOM 646 O O . LEU A 1 85 ? -3.936 -16.797 0.55 1 96.06 85 LEU A O 1
ATOM 650 N N . ALA A 1 86 ? -3.16 -16.531 -1.54 1 96.25 86 ALA A N 1
ATOM 651 C CA . ALA A 1 86 ? -4.477 -16.219 -2.088 1 96.25 86 ALA A CA 1
ATOM 652 C C . ALA A 1 86 ? -5.469 -17.344 -1.818 1 96.25 86 ALA A C 1
ATOM 654 O O . ALA A 1 86 ? -6.621 -17.094 -1.459 1 96.25 86 ALA A O 1
ATOM 655 N N . GLU A 1 87 ? -5.031 -18.516 -2.004 1 95.06 87 GLU A N 1
ATOM 656 C CA . GLU A 1 87 ? -5.887 -19.672 -1.765 1 95.06 87 GLU A CA 1
ATOM 657 C C . GLU A 1 87 ? -6.438 -19.672 -0.341 1 95.06 87 GLU A C 1
ATOM 659 O O . GLU A 1 87 ? -7.547 -20.156 -0.097 1 95.06 87 GLU A O 1
ATOM 664 N N . ARG A 1 88 ? -5.691 -19.109 0.511 1 94.06 88 ARG A N 1
ATOM 665 C CA . ARG A 1 88 ? -6.062 -19.156 1.922 1 94.06 88 ARG A CA 1
ATOM 666 C C . ARG A 1 88 ? -6.918 -17.953 2.305 1 94.06 88 ARG A C 1
ATOM 668 O O . ARG A 1 88 ? -7.855 -18.078 3.094 1 94.06 88 ARG A O 1
ATOM 675 N N . ILE A 1 89 ? -6.645 -16.812 1.678 1 94 89 ILE A N 1
ATOM 676 C CA . ILE A 1 89 ? -7.219 -15.641 2.346 1 94 89 ILE A CA 1
ATOM 677 C C . ILE A 1 89 ? -7.973 -14.789 1.332 1 94 89 ILE A C 1
ATOM 679 O O . ILE A 1 89 ? -8.719 -13.883 1.71 1 94 89 ILE A O 1
ATOM 683 N N . LEU A 1 90 ? -7.773 -14.984 0.087 1 94.31 90 LEU A N 1
ATOM 684 C CA . LEU A 1 90 ? -8.406 -14.133 -0.914 1 94.31 90 LEU A CA 1
ATOM 685 C C . LEU A 1 90 ? -9.836 -14.586 -1.195 1 94.31 90 LEU A C 1
ATOM 687 O O . LEU A 1 90 ? -10.086 -15.773 -1.372 1 94.31 90 LEU A O 1
ATOM 691 N N . GLN A 1 91 ? -10.75 -13.68 -1.207 1 92.25 91 GLN A N 1
ATOM 692 C CA . GLN A 1 91 ? -12.141 -14.023 -1.484 1 92.25 91 GLN A CA 1
ATOM 693 C C . GLN A 1 91 ? -12.344 -14.352 -2.961 1 92.25 91 GLN A C 1
ATOM 695 O O . GLN A 1 91 ? -11.609 -13.852 -3.818 1 92.25 91 GLN A O 1
ATOM 700 N N . PRO A 1 92 ? -13.422 -15.18 -3.234 1 93.62 92 PRO A N 1
ATOM 701 C CA . PRO A 1 92 ? -13.781 -15.312 -4.648 1 93.62 92 PRO A CA 1
ATOM 702 C C . PRO A 1 92 ? -14.031 -13.961 -5.324 1 93.62 92 PRO A C 1
ATOM 704 O O . PRO A 1 92 ? -14.625 -13.07 -4.723 1 93.62 92 PRO A O 1
ATOM 707 N N . GLY A 1 93 ? -13.492 -13.797 -6.527 1 93.5 93 GLY A N 1
ATOM 708 C CA . GLY A 1 93 ? -13.648 -12.539 -7.242 1 93.5 93 GLY A CA 1
ATOM 709 C C . GLY A 1 93 ? -12.594 -11.508 -6.871 1 93.5 93 GLY A C 1
ATOM 710 O O . GLY A 1 93 ? -12.516 -10.445 -7.488 1 93.5 93 GLY A O 1
ATOM 711 N N . GLY A 1 94 ? -11.719 -11.828 -5.891 1 93.19 94 GLY A N 1
ATOM 712 C CA . GLY A 1 94 ? -10.688 -10.914 -5.43 1 93.19 94 GLY A CA 1
ATOM 713 C C . GLY A 1 94 ? -9.562 -10.727 -6.43 1 93.19 94 GLY A C 1
ATOM 714 O O . GLY A 1 94 ? -9.562 -11.359 -7.488 1 93.19 94 GLY A O 1
ATOM 715 N N . SER A 1 95 ? -8.625 -9.805 -6.105 1 95.25 95 SER A N 1
ATOM 716 C CA . SER A 1 95 ? -7.547 -9.469 -7.031 1 95.25 95 SER A CA 1
ATOM 717 C C . SER A 1 95 ? -6.184 -9.594 -6.363 1 95.25 95 SER A C 1
ATOM 719 O O . SER A 1 95 ? -6.07 -9.453 -5.141 1 95.25 95 SER A O 1
ATOM 721 N N . LEU A 1 96 ? -5.211 -9.859 -7.191 1 97.06 96 LEU A N 1
ATOM 722 C CA . LEU A 1 96 ? -3.812 -9.922 -6.781 1 97.06 96 LEU A CA 1
ATOM 723 C C . LEU A 1 96 ? -2.939 -9.078 -7.707 1 97.06 96 LEU A C 1
ATOM 725 O O . LEU A 1 96 ? -3.051 -9.18 -8.93 1 97.06 96 LEU A O 1
ATOM 729 N N . VAL A 1 97 ? -2.141 -8.219 -7.133 1 97.5 97 VAL A N 1
ATOM 730 C CA . VAL A 1 97 ? -1.094 -7.5 -7.848 1 97.5 97 VAL A CA 1
ATOM 731 C C . VAL A 1 97 ? 0.276 -7.906 -7.312 1 97.5 97 VAL A C 1
ATOM 733 O O . VAL A 1 97 ? 0.519 -7.848 -6.102 1 97.5 97 VAL A O 1
ATOM 736 N N . CYS A 1 98 ? 1.103 -8.312 -8.195 1 97.62 98 CYS A N 1
ATOM 737 C CA . CYS A 1 98 ? 2.43 -8.68 -7.715 1 97.62 98 CYS A CA 1
ATOM 738 C C . CYS A 1 98 ? 3.512 -8.188 -8.672 1 97.62 98 CYS A C 1
ATOM 740 O O . CYS A 1 98 ? 3.334 -8.227 -9.891 1 97.62 98 CYS A O 1
ATOM 742 N N . LYS A 1 99 ? 4.559 -7.754 -8.078 1 96.31 99 LYS A N 1
ATOM 743 C CA . LYS A 1 99 ? 5.746 -7.309 -8.812 1 96.31 99 LYS A CA 1
ATOM 744 C C . LYS A 1 99 ? 6.516 -8.5 -9.383 1 96.31 99 LYS A C 1
ATOM 746 O O . LYS A 1 99 ? 6.66 -9.523 -8.719 1 96.31 99 LYS A O 1
ATOM 751 N N . TYR A 1 100 ? 6.973 -8.281 -10.617 1 96 100 TYR A N 1
ATOM 752 C CA . TYR A 1 100 ? 7.914 -9.25 -11.164 1 96 100 TYR A CA 1
ATOM 753 C C . TYR A 1 100 ? 8.961 -8.562 -12.039 1 96 100 TYR A C 1
ATOM 755 O O . TYR A 1 100 ? 8.789 -7.406 -12.43 1 96 100 TYR A O 1
ATOM 763 N N . TRP A 1 101 ? 10.07 -9.219 -12.141 1 93.88 101 TRP A N 1
ATOM 764 C CA . TRP A 1 101 ? 11.109 -8.805 -13.086 1 93.88 101 TRP A CA 1
ATOM 765 C C . TRP A 1 101 ? 11.094 -9.688 -14.328 1 93.88 101 TRP A C 1
ATOM 767 O O . TRP A 1 101 ? 10.961 -10.914 -14.227 1 93.88 101 TRP A O 1
ATOM 777 N N . ASP A 1 102 ? 11.25 -9.031 -15.383 1 92.75 102 ASP A N 1
ATOM 778 C CA . ASP A 1 102 ? 11.188 -9.773 -16.641 1 92.75 102 ASP A CA 1
ATOM 779 C C . ASP A 1 102 ? 12.25 -10.867 -16.688 1 92.75 102 ASP A C 1
ATOM 781 O O . ASP A 1 102 ? 13.32 -10.719 -16.094 1 92.75 102 ASP A O 1
ATOM 785 N N . GLY A 1 103 ? 11.93 -12.039 -17.406 1 94.69 103 GLY A N 1
ATOM 786 C CA . GLY A 1 103 ? 12.797 -13.203 -17.516 1 94.69 103 GLY A CA 1
ATOM 787 C C . GLY A 1 103 ? 12.094 -14.414 -18.109 1 94.69 103 GLY A C 1
ATOM 788 O O . GLY A 1 103 ? 10.93 -14.336 -18.5 1 94.69 103 GLY A O 1
ATOM 789 N N . ILE A 1 104 ? 12.773 -15.5 -18.172 1 96.12 104 ILE A N 1
ATOM 790 C CA . ILE A 1 104 ? 12.375 -16.656 -18.969 1 96.12 104 ILE A CA 1
ATOM 791 C C . ILE A 1 104 ? 11.164 -17.328 -18.328 1 96.12 104 ILE A C 1
ATOM 793 O O . ILE A 1 104 ? 10.414 -18.031 -19 1 96.12 104 ILE A O 1
ATOM 797 N N . LEU A 1 105 ? 10.883 -17.016 -17.047 1 97.94 105 LEU A N 1
ATOM 798 C CA . LEU A 1 105 ? 9.852 -17.766 -16.344 1 97.94 105 LEU A CA 1
ATOM 799 C C . LEU A 1 105 ? 8.562 -16.953 -16.234 1 97.94 105 LEU A C 1
ATOM 801 O O . LEU A 1 105 ? 7.602 -17.391 -15.602 1 97.94 105 LEU A O 1
ATOM 805 N N . VAL A 1 106 ? 8.5 -15.836 -16.844 1 97.25 106 VAL A N 1
ATOM 806 C CA . VAL A 1 106 ? 7.352 -14.945 -16.719 1 97.25 106 VAL A CA 1
ATOM 807 C C . VAL A 1 106 ? 6.102 -15.633 -17.266 1 97.25 106 VAL A C 1
ATOM 809 O O . VAL A 1 106 ? 5.027 -15.547 -16.656 1 97.25 106 VAL A O 1
ATOM 812 N N . GLN A 1 107 ? 6.254 -16.312 -18.328 1 97.94 107 GLN A N 1
ATOM 813 C CA . GLN A 1 107 ? 5.113 -17 -18.922 1 97.94 107 GLN A CA 1
ATOM 814 C C . GLN A 1 107 ? 4.594 -18.109 -18 1 97.94 107 GLN A C 1
ATOM 816 O O . GLN A 1 107 ? 3.385 -18.312 -17.906 1 97.94 107 GLN A O 1
ATOM 821 N N . LYS A 1 108 ? 5.52 -18.766 -17.438 1 98.25 108 LYS A N 1
ATOM 822 C CA . LYS A 1 108 ? 5.129 -19.797 -16.484 1 98.25 108 LYS A CA 1
ATOM 823 C C . LYS A 1 108 ? 4.32 -19.203 -15.336 1 98.25 108 LYS A C 1
ATOM 825 O O . LYS A 1 108 ? 3.279 -19.734 -14.953 1 98.25 108 LYS A O 1
ATOM 830 N N . LEU A 1 109 ? 4.754 -18.125 -14.812 1 98.44 109 LEU A N 1
ATOM 831 C CA . LEU A 1 109 ? 4.047 -17.453 -13.727 1 98.44 109 LEU A CA 1
ATOM 832 C C . LEU A 1 109 ? 2.67 -16.969 -14.188 1 98.44 109 LEU A C 1
ATOM 834 O O . LEU A 1 109 ? 1.677 -17.172 -13.484 1 98.44 109 LEU A O 1
ATOM 838 N N . GLN A 1 110 ? 2.648 -16.406 -15.312 1 98.5 110 GLN A N 1
ATOM 839 C CA . GLN A 1 110 ? 1.38 -15.938 -15.867 1 98.5 110 GLN A CA 1
ATOM 840 C C . GLN A 1 110 ? 0.394 -17.094 -16.031 1 98.5 110 GLN A C 1
ATOM 842 O O . GLN A 1 110 ? -0.796 -16.938 -15.742 1 98.5 110 GLN A O 1
ATOM 847 N N . GLY A 1 111 ? 0.906 -18.203 -16.516 1 98.38 111 GLY A N 1
ATOM 848 C CA . GLY A 1 111 ? 0.076 -19.391 -16.656 1 98.38 111 GLY A CA 1
ATOM 849 C C . GLY A 1 111 ? -0.507 -19.859 -15.336 1 98.38 111 GLY A C 1
ATOM 850 O O . GLY A 1 111 ? -1.691 -20.203 -15.258 1 98.38 111 GLY A O 1
ATOM 851 N N . LYS A 1 112 ? 0.301 -19.875 -14.305 1 98.19 112 LYS A N 1
ATOM 852 C CA . LYS A 1 112 ? -0.161 -20.281 -12.984 1 98.19 112 LYS A CA 1
ATOM 853 C C . LYS A 1 112 ? -1.227 -19.328 -12.453 1 98.19 112 LYS A C 1
ATOM 855 O O . LYS A 1 112 ? -2.24 -19.766 -11.906 1 98.19 112 LYS A O 1
ATOM 860 N N . LEU A 1 113 ? -1.022 -18.078 -12.656 1 98.31 113 LEU A N 1
ATOM 861 C CA . LEU A 1 113 ? -2.012 -17.094 -12.25 1 98.31 113 LEU A CA 1
ATOM 862 C C . LEU A 1 113 ? -3.316 -17.281 -13.016 1 98.31 113 LEU A C 1
ATOM 864 O O . LEU A 1 113 ? -4.398 -17.266 -12.422 1 98.31 113 LEU A O 1
ATOM 868 N N . SER A 1 114 ? -3.201 -17.516 -14.289 1 98.12 114 SER A N 1
ATOM 869 C CA . SER A 1 114 ? -4.371 -17.641 -15.148 1 98.12 114 SER A CA 1
ATOM 870 C C . SER A 1 114 ? -5.188 -18.875 -14.812 1 98.12 114 SER A C 1
ATOM 872 O O . SER A 1 114 ? -6.367 -18.969 -15.164 1 98.12 114 SER A O 1
ATOM 874 N N . SER A 1 115 ? -4.562 -19.812 -14.195 1 97.5 115 SER A N 1
ATOM 875 C CA . SER A 1 115 ? -5.266 -21.047 -13.82 1 97.5 115 SER A CA 1
ATOM 876 C C . SER A 1 115 ? -6.215 -20.797 -12.648 1 97.5 115 SER A C 1
ATOM 878 O O . SER A 1 115 ? -7.156 -21.578 -12.438 1 97.5 115 SER A O 1
ATOM 880 N N . VAL A 1 116 ? -6.043 -19.688 -11.914 1 97.75 116 VAL A N 1
ATOM 881 C CA . VAL A 1 116 ? -6.863 -19.516 -10.719 1 97.75 116 VAL A CA 1
ATOM 882 C C . VAL A 1 116 ? -7.5 -18.125 -10.734 1 97.75 116 VAL A C 1
ATOM 884 O O . VAL A 1 116 ? -8.273 -17.781 -9.836 1 97.75 116 VAL A O 1
ATOM 887 N N . PHE A 1 117 ? -7.195 -17.359 -11.68 1 97.94 117 PHE A N 1
ATOM 888 C CA . PHE A 1 117 ? -7.832 -16.062 -11.867 1 97.94 117 PHE A CA 1
ATOM 889 C C . PHE A 1 117 ? -8.516 -15.984 -13.227 1 97.94 117 PHE A C 1
ATOM 891 O O . PHE A 1 117 ? -8.07 -16.625 -14.188 1 97.94 117 PHE A O 1
ATOM 898 N N . GLY A 1 118 ? -9.57 -15.148 -13.32 1 97.69 118 GLY A N 1
ATOM 899 C CA . GLY A 1 118 ? -10.328 -14.992 -14.547 1 97.69 118 GLY A CA 1
ATOM 900 C C . GLY A 1 118 ? -9.586 -14.203 -15.609 1 97.69 118 GLY A C 1
ATOM 901 O O . GLY A 1 118 ? -9.828 -14.391 -16.812 1 97.69 118 GLY A O 1
ATOM 902 N N . SER A 1 119 ? -8.734 -13.297 -15.211 1 97.69 119 SER A N 1
ATOM 903 C CA . SER A 1 119 ? -7.922 -12.5 -16.125 1 97.69 119 SER A CA 1
ATOM 904 C C . SER A 1 119 ? -6.586 -12.133 -15.492 1 97.69 119 SER A C 1
ATOM 906 O O . SER A 1 119 ? -6.492 -11.953 -14.273 1 97.69 119 SER A O 1
ATOM 908 N N . VAL A 1 120 ? -5.527 -12.102 -16.359 1 98.19 120 VAL A N 1
ATOM 909 C CA . VAL A 1 120 ? -4.195 -11.656 -15.953 1 98.19 120 VAL A CA 1
ATOM 910 C C . VAL A 1 120 ? -3.639 -10.688 -16.984 1 98.19 120 VAL A C 1
ATOM 912 O O . VAL A 1 120 ? -3.607 -10.992 -18.188 1 98.19 120 VAL A O 1
ATOM 915 N N . ARG A 1 121 ? -3.273 -9.531 -16.5 1 96.25 121 ARG A N 1
ATOM 916 C CA . ARG A 1 121 ? -2.672 -8.555 -17.406 1 96.25 121 ARG A CA 1
ATOM 917 C C . ARG A 1 121 ? -1.442 -7.91 -16.781 1 96.25 121 ARG A C 1
ATOM 919 O O . ARG A 1 121 ? -1.28 -7.926 -15.562 1 96.25 121 ARG A O 1
ATOM 926 N N . THR A 1 122 ? -0.634 -7.344 -17.578 1 94.62 122 THR A N 1
ATOM 927 C CA . THR A 1 122 ? 0.561 -6.645 -17.125 1 94.62 122 THR A CA 1
ATOM 928 C C . THR A 1 122 ? 0.271 -5.16 -16.922 1 94.62 122 THR A C 1
ATOM 930 O O . THR A 1 122 ? -0.409 -4.535 -17.734 1 94.62 122 THR A O 1
ATOM 933 N N . LEU A 1 123 ? 0.717 -4.703 -15.719 1 90.25 123 LEU A N 1
ATOM 934 C CA . LEU A 1 123 ? 0.691 -3.27 -15.453 1 90.25 123 LEU A CA 1
ATOM 935 C C . LEU A 1 123 ? 2.086 -2.668 -15.578 1 90.25 123 LEU A C 1
ATOM 937 O O . LEU A 1 123 ? 3.059 -3.227 -15.062 1 90.25 123 LEU A O 1
ATOM 941 N N . LYS A 1 124 ? 2.078 -1.548 -16.281 1 84.25 124 LYS A N 1
ATOM 942 C CA . LYS A 1 124 ? 3.328 -0.794 -16.359 1 84.25 124 LYS A CA 1
ATOM 943 C C . LYS A 1 124 ? 3.355 0.319 -15.312 1 84.25 124 LYS A C 1
ATOM 945 O O . LYS A 1 124 ? 2.379 1.056 -15.156 1 84.25 124 LYS A O 1
ATOM 950 N N . PRO A 1 125 ? 4.48 0.345 -14.602 1 82.75 125 PRO A N 1
ATOM 951 C CA . PRO A 1 125 ? 4.574 1.441 -13.641 1 82.75 125 PRO A CA 1
ATOM 952 C C . PRO A 1 125 ? 4.543 2.816 -14.297 1 82.75 125 PRO A C 1
ATOM 954 O O . PRO A 1 125 ? 4.93 2.957 -15.461 1 82.75 125 PRO A O 1
ATOM 957 N N . ASN A 1 126 ? 3.91 3.863 -13.672 1 67.94 126 ASN A N 1
ATOM 958 C CA . ASN A 1 126 ? 3.797 5.219 -14.211 1 67.94 126 ASN A CA 1
ATOM 959 C C . ASN A 1 126 ? 5.168 5.836 -14.461 1 67.94 126 ASN A C 1
ATOM 961 O O . ASN A 1 126 ? 5.363 6.547 -15.445 1 67.94 126 ASN A O 1
ATOM 965 N N . ALA A 1 127 ? 6.152 5.957 -13.477 1 60.84 127 ALA A N 1
ATOM 966 C CA . ALA A 1 127 ? 7.477 6.543 -13.648 1 60.84 127 ALA A CA 1
ATOM 967 C C . ALA A 1 127 ? 8.547 5.457 -13.773 1 60.84 127 ALA A C 1
ATOM 969 O O . ALA A 1 127 ? 9.742 5.742 -13.703 1 60.84 127 ALA A O 1
ATOM 970 N N . SER A 1 128 ? 8.195 4.461 -14.531 1 54.38 128 SER A N 1
ATOM 971 C CA . SER A 1 128 ? 9.227 3.424 -14.57 1 54.38 128 SER A CA 1
ATOM 972 C C . SER A 1 128 ? 10.484 3.918 -15.281 1 54.38 128 SER A C 1
ATOM 974 O O . SER A 1 128 ? 10.398 4.582 -16.312 1 54.38 128 SER A O 1
ATOM 976 N N . ARG A 1 129 ? 11.5 4.23 -14.547 1 48.97 129 ARG A N 1
ATOM 977 C CA . ARG A 1 129 ? 12.742 4.465 -15.273 1 48.97 129 ARG A CA 1
ATOM 978 C C . ARG A 1 129 ? 12.93 3.438 -16.375 1 48.97 129 ARG A C 1
ATOM 980 O O . ARG A 1 129 ? 12.586 2.266 -16.219 1 48.97 129 ARG A O 1
ATOM 987 N N . LYS A 1 130 ? 13.094 4.137 -17.516 1 47.88 130 LYS A N 1
ATOM 988 C CA . LYS A 1 130 ? 13.375 3.396 -18.75 1 47.88 130 LYS A CA 1
ATOM 989 C C . LYS A 1 130 ? 14.039 2.061 -18.438 1 47.88 130 LYS A C 1
ATOM 991 O O . LYS A 1 130 ? 13.766 1.058 -19.109 1 47.88 130 LYS A O 1
ATOM 996 N N . ASP A 1 131 ? 14.805 2.113 -17.516 1 47.97 131 ASP A N 1
ATOM 997 C CA . ASP A 1 131 ? 15.672 0.947 -17.359 1 47.97 131 ASP A CA 1
ATOM 998 C C . ASP A 1 131 ? 15.117 -0.018 -16.312 1 47.97 131 ASP A C 1
ATOM 1000 O O . ASP A 1 131 ? 15.742 -1.034 -16 1 47.97 131 ASP A O 1
ATOM 1004 N N . SER A 1 132 ? 13.922 0.404 -15.656 1 58.44 132 SER A N 1
ATOM 1005 C CA . SER A 1 132 ? 13.555 -0.525 -14.594 1 58.44 132 SER A CA 1
ATOM 1006 C C . SER A 1 132 ? 12.695 -1.667 -15.125 1 58.44 132 SER A C 1
ATOM 1008 O O . SER A 1 132 ? 11.711 -1.435 -15.836 1 58.44 132 SER A O 1
ATOM 1010 N N . SER A 1 133 ? 13.234 -2.887 -15.203 1 71.56 133 SER A N 1
ATOM 1011 C CA . SER A 1 133 ? 12.672 -4.191 -15.531 1 71.56 133 SER A CA 1
ATOM 1012 C C . SER A 1 133 ? 11.531 -4.562 -14.594 1 71.56 133 SER A C 1
ATOM 1014 O O . SER A 1 133 ? 11.094 -5.715 -14.555 1 71.56 133 SER A O 1
ATOM 1016 N N . GLU A 1 134 ? 10.961 -3.447 -13.906 1 86.81 134 GLU A N 1
ATOM 1017 C CA . GLU A 1 134 ? 9.914 -3.783 -12.945 1 86.81 134 GLU A CA 1
ATOM 1018 C C . GLU A 1 134 ? 8.531 -3.758 -13.602 1 86.81 134 GLU A C 1
ATOM 1020 O O . GLU A 1 134 ? 8.188 -2.795 -14.289 1 86.81 134 GLU A O 1
ATOM 1025 N N . ARG A 1 135 ? 7.855 -4.82 -13.461 1 92.19 135 ARG A N 1
ATOM 1026 C CA . ARG A 1 135 ? 6.484 -4.961 -13.938 1 92.19 135 ARG A CA 1
ATOM 1027 C C . ARG A 1 135 ? 5.59 -5.57 -12.859 1 92.19 135 ARG A C 1
ATOM 1029 O O . ARG A 1 135 ? 6.086 -6.094 -11.859 1 92.19 135 ARG A O 1
ATOM 1036 N N . TYR A 1 136 ? 4.301 -5.379 -13.195 1 95.75 136 TYR A N 1
ATOM 1037 C CA . TYR A 1 136 ? 3.334 -5.977 -12.281 1 95.75 136 TYR A CA 1
ATOM 1038 C C . TYR A 1 136 ? 2.309 -6.809 -13.031 1 95.75 136 TYR A C 1
ATOM 1040 O O . TYR A 1 136 ? 1.861 -6.422 -14.117 1 95.75 136 TYR A O 1
ATOM 1048 N N . PHE A 1 137 ? 1.921 -7.941 -12.422 1 97.62 137 PHE A N 1
ATOM 1049 C CA . PHE A 1 137 ? 0.713 -8.625 -12.867 1 97.62 137 PHE A CA 1
ATOM 1050 C C . PHE A 1 137 ? -0.502 -8.141 -12.086 1 97.62 137 PHE A C 1
ATOM 1052 O O . PHE A 1 137 ? -0.43 -7.969 -10.867 1 97.62 137 PHE A O 1
ATOM 1059 N N . LEU A 1 138 ? -1.51 -7.855 -12.773 1 97.31 138 LEU A N 1
ATOM 1060 C CA . LEU A 1 138 ? -2.84 -7.73 -12.188 1 97.31 138 LEU A CA 1
ATOM 1061 C C . LEU A 1 138 ? -3.691 -8.953 -12.508 1 97.31 138 LEU A C 1
ATOM 1063 O O . LEU A 1 138 ? -4.082 -9.156 -13.664 1 97.31 138 LEU A O 1
ATOM 1067 N N . ALA A 1 139 ? -3.959 -9.742 -11.516 1 97.94 139 ALA A N 1
ATOM 1068 C CA . ALA A 1 139 ? -4.836 -10.906 -11.625 1 97.94 139 ALA A CA 1
ATOM 1069 C C . ALA A 1 139 ? -6.184 -10.641 -10.961 1 97.94 139 ALA A C 1
ATOM 1071 O O . ALA A 1 139 ? -6.242 -10.281 -9.781 1 97.94 139 ALA A O 1
ATOM 1072 N N . ARG A 1 140 ? -7.215 -10.859 -11.727 1 96.44 140 ARG A N 1
ATOM 1073 C CA . ARG A 1 140 ? -8.539 -10.547 -11.211 1 96.44 140 ARG A CA 1
ATOM 1074 C C . ARG A 1 140 ? -9.461 -11.758 -11.289 1 96.44 140 ARG A C 1
ATOM 1076 O O . ARG A 1 140 ? -9.219 -12.68 -12.062 1 96.44 140 ARG A O 1
ATOM 1083 N N . MET A 1 141 ? -10.562 -11.609 -10.508 1 96.44 141 MET A N 1
ATOM 1084 C CA . MET A 1 141 ? -11.602 -12.633 -10.492 1 96.44 141 MET A CA 1
ATOM 1085 C C . MET A 1 141 ? -11.039 -13.977 -10.023 1 96.44 141 MET A C 1
ATOM 1087 O O . MET A 1 141 ? -11.18 -14.9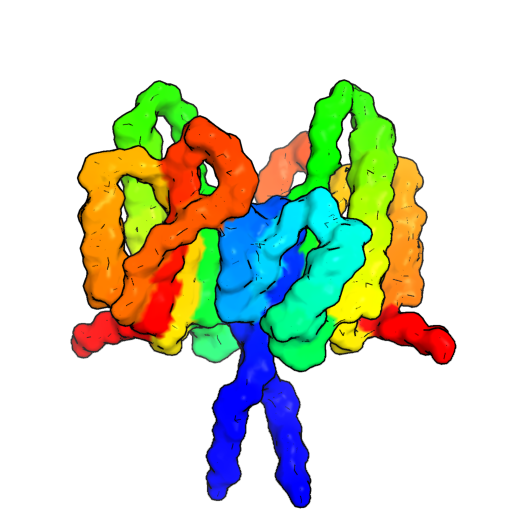84 -10.719 1 96.44 141 MET A O 1
ATOM 1091 N N . TYR A 1 142 ? -10.516 -13.938 -8.836 1 97.25 142 TYR A N 1
ATOM 1092 C CA . TYR A 1 142 ? -10.008 -15.156 -8.211 1 97.25 142 TYR A CA 1
ATOM 1093 C C . TYR A 1 142 ? -11.07 -16.25 -8.195 1 97.25 142 TYR A C 1
ATOM 1095 O O . TYR A 1 142 ? -12.219 -15.992 -7.812 1 97.25 142 TYR A O 1
ATOM 1103 N N . ARG A 1 143 ? -10.656 -17.391 -8.617 1 95.75 143 ARG A N 1
ATOM 1104 C CA . ARG A 1 143 ? -11.508 -18.578 -8.641 1 95.75 143 ARG A CA 1
ATOM 1105 C C . ARG A 1 143 ? -11.023 -19.625 -7.648 1 95.75 143 ARG A C 1
ATOM 1107 O O . ARG A 1 143 ? -9.93 -20.172 -7.797 1 95.75 143 ARG A O 1
ATOM 1114 N N . LYS A 1 144 ? -11.719 -19.797 -6.555 1 84.06 144 LYS A N 1
ATOM 1115 C CA . LYS A 1 144 ? -11.305 -20.828 -5.605 1 84.06 144 LYS A CA 1
ATOM 1116 C C . LYS A 1 144 ? -11.312 -22.203 -6.258 1 84.06 144 LYS A C 1
ATOM 1118 O O . LYS A 1 144 ? -12.297 -22.594 -6.895 1 84.06 144 LYS A O 1
ATOM 1123 N N . PRO A 1 145 ? -10.094 -22.812 -6.219 1 73.88 145 PRO A N 1
ATOM 1124 C CA . PRO A 1 145 ? -10.07 -24.156 -6.828 1 73.88 145 PRO A CA 1
ATOM 1125 C C . PRO A 1 145 ? -11.117 -25.094 -6.23 1 73.88 145 PRO A C 1
ATOM 1127 O O . PRO A 1 145 ? -11.398 -25.016 -5.031 1 73.88 145 PRO A O 1
ATOM 1130 N N . VAL A 1 146 ? -12.086 -25.594 -7.121 1 60.88 146 VAL A N 1
ATOM 1131 C CA . VAL A 1 146 ? -13.023 -26.625 -6.695 1 60.88 146 VAL A CA 1
ATOM 1132 C C . VAL A 1 146 ? -12.266 -27.875 -6.254 1 60.88 146 VAL A C 1
ATOM 1134 O O . VAL A 1 146 ? -11.461 -28.422 -7.012 1 60.88 146 VAL A O 1
ATOM 1137 N N . ARG A 1 147 ? -12.055 -27.953 -4.965 1 49.59 147 ARG A N 1
ATOM 1138 C CA . ARG A 1 147 ? -11.516 -29.25 -4.551 1 49.59 147 ARG A CA 1
ATOM 1139 C C . ARG A 1 147 ? -12.555 -30.344 -4.703 1 49.59 147 ARG A C 1
ATOM 1141 O O . ARG A 1 147 ? -13.758 -30.094 -4.609 1 49.59 147 ARG A O 1
ATOM 1148 N N . SER B 1 1 ? -37.438 -11.492 3.467 1 22.08 1 SER B N 1
ATOM 1149 C CA . SER B 1 1 ? -36 -11.453 3.797 1 22.08 1 SER B CA 1
ATOM 1150 C C . SER B 1 1 ? -35.25 -10.453 2.92 1 22.08 1 SER B C 1
ATOM 1152 O O . SER B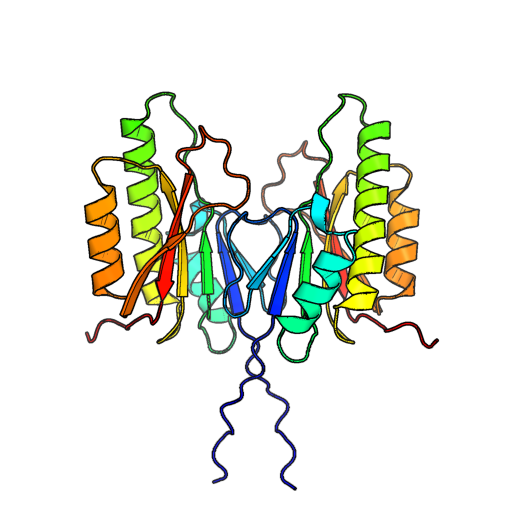 1 1 ? -35.281 -10.555 1.691 1 22.08 1 SER B O 1
ATOM 1154 N N . ARG B 1 2 ? -35.188 -9.211 3.141 1 27.44 2 ARG B N 1
ATOM 1155 C CA . ARG B 1 2 ? -34.781 -8.172 2.197 1 27.44 2 ARG B CA 1
ATOM 1156 C C . ARG B 1 2 ? -33.406 -8.453 1.645 1 27.44 2 ARG B C 1
ATOM 1158 O O . ARG B 1 2 ? -32.5 -8.797 2.396 1 27.44 2 ARG B O 1
ATOM 1165 N N . PRO B 1 3 ? -33.281 -8.609 0.385 1 29.38 3 PRO B N 1
ATOM 1166 C CA . PRO B 1 3 ? -31.984 -8.93 -0.229 1 29.38 3 PRO B CA 1
ATOM 1167 C C . PRO B 1 3 ? -30.859 -8.031 0.27 1 29.38 3 PRO B C 1
ATOM 1169 O O . PRO B 1 3 ? -31.094 -6.879 0.631 1 29.38 3 PRO B O 1
ATOM 1172 N N . LEU B 1 4 ? -29.984 -8.523 1.128 1 32.06 4 LEU B N 1
ATOM 1173 C CA . LEU B 1 4 ? -28.797 -7.781 1.558 1 32.06 4 LEU B CA 1
ATOM 1174 C C . LEU B 1 4 ? -28.234 -6.941 0.415 1 32.06 4 LEU B C 1
ATOM 1176 O O . LEU B 1 4 ? -28.062 -7.441 -0.699 1 32.06 4 LEU B O 1
ATOM 1180 N N . ASN B 1 5 ? -28.766 -5.812 0.103 1 33.31 5 ASN B N 1
ATOM 1181 C CA . ASN B 1 5 ? -28.266 -4.945 -0.956 1 33.31 5 ASN B CA 1
ATOM 1182 C C . ASN B 1 5 ? -26.75 -5.016 -1.055 1 33.31 5 ASN B C 1
ATOM 1184 O O . ASN B 1 5 ? -26.031 -4.637 -0.116 1 33.31 5 ASN B O 1
ATOM 1188 N N . PRO B 1 6 ? -26.094 -5.797 -1.773 1 35.78 6 PRO B N 1
ATOM 1189 C CA . PRO B 1 6 ? -24.688 -6.055 -2.076 1 35.78 6 PRO B CA 1
ATOM 1190 C C . PRO B 1 6 ? -23.859 -4.781 -2.115 1 35.78 6 PRO B C 1
ATOM 1192 O O . PRO B 1 6 ? -22.656 -4.836 -2.414 1 35.78 6 PRO B O 1
ATOM 1195 N N . GLU B 1 7 ? -24.438 -3.678 -2.273 1 36.94 7 GLU B N 1
ATOM 1196 C CA . GLU B 1 7 ? -23.547 -2.547 -2.482 1 36.94 7 GLU B CA 1
ATOM 1197 C C . GLU B 1 7 ? -22.562 -2.398 -1.323 1 36.94 7 GLU B C 1
ATOM 1199 O O . GLU B 1 7 ? -22.875 -1.756 -0.318 1 36.94 7 GLU B O 1
ATOM 1204 N N . LEU B 1 8 ? -22.062 -3.387 -0.654 1 38.81 8 LEU B N 1
ATOM 1205 C CA . LEU B 1 8 ? -21 -3.533 0.332 1 38.81 8 LEU B CA 1
ATOM 1206 C C . LEU B 1 8 ? -19.938 -2.447 0.156 1 38.81 8 LEU B C 1
ATOM 1208 O O . LEU B 1 8 ? -19.391 -2.277 -0.936 1 38.81 8 LEU B O 1
ATOM 1212 N N . ARG B 1 9 ? -20.078 -1.194 0.706 1 44.97 9 ARG B N 1
ATOM 1213 C CA . ARG B 1 9 ? -19.25 0.011 0.663 1 44.97 9 ARG B CA 1
ATOM 1214 C C . ARG B 1 9 ? -17.766 -0.332 0.775 1 44.97 9 ARG B C 1
ATOM 1216 O O . ARG B 1 9 ? -17.344 -0.926 1.766 1 44.97 9 ARG B O 1
ATOM 1223 N N . ARG B 1 10 ? -17.047 -0.74 -0.174 1 54.75 10 ARG B N 1
ATOM 1224 C CA . ARG B 1 10 ? -15.664 -1.081 -0.471 1 54.75 10 ARG B CA 1
ATOM 1225 C C . ARG B 1 10 ? -14.711 -0.006 0.047 1 54.75 10 ARG B C 1
ATOM 1227 O O . ARG B 1 10 ? -14.891 1.179 -0.245 1 54.75 10 ARG B O 1
ATOM 1234 N N . GLY B 1 11 ? -14.195 -0.246 1.42 1 71.44 11 GLY B N 1
ATOM 1235 C CA . GLY B 1 11 ? -13.188 0.71 1.861 1 71.44 11 GLY B CA 1
ATOM 1236 C C . GLY B 1 11 ? -12.148 1.01 0.804 1 71.44 11 GLY B C 1
ATOM 1237 O O . GLY B 1 11 ? -11.828 0.151 -0.021 1 71.44 11 GLY B O 1
ATOM 1238 N N . THR B 1 12 ? -11.953 2.365 0.542 1 84.25 12 THR B N 1
ATOM 1239 C CA . THR B 1 12 ? -10.969 2.807 -0.437 1 84.25 12 THR B CA 1
ATOM 1240 C C . THR B 1 12 ? -9.727 3.354 0.259 1 84.25 12 THR B C 1
ATOM 1242 O O . THR B 1 12 ? -9.828 4.102 1.232 1 84.25 12 THR B O 1
ATOM 1245 N N . VAL B 1 13 ? -8.57 2.805 -0.156 1 90.56 13 VAL B N 1
ATOM 1246 C CA . VAL B 1 13 ? -7.27 3.217 0.369 1 90.56 13 VAL B CA 1
ATOM 1247 C C . VAL B 1 13 ? -6.52 4.027 -0.685 1 90.56 13 VAL B C 1
ATOM 1249 O O . VAL B 1 13 ? -6.523 3.676 -1.866 1 90.56 13 VAL B O 1
ATOM 1252 N N . VAL B 1 14 ? -5.984 5.129 -0.265 1 93.31 14 VAL B N 1
ATOM 1253 C CA . VAL B 1 14 ? -5.059 5.887 -1.103 1 93.31 14 VAL B CA 1
ATOM 1254 C C . VAL B 1 14 ? -3.643 5.766 -0.547 1 93.31 14 VAL B C 1
ATOM 1256 O O . VAL B 1 14 ? -3.383 6.145 0.597 1 93.31 14 VAL B O 1
ATOM 1259 N N . GLY B 1 15 ? -2.811 5.133 -1.299 1 95.06 15 GLY B N 1
ATOM 1260 C CA . GLY B 1 15 ? -1.408 5.004 -0.936 1 95.06 15 GLY B CA 1
ATOM 1261 C C . GLY B 1 15 ? -0.52 6.035 -1.604 1 95.06 15 GLY B C 1
ATOM 1262 O O . GLY B 1 15 ? -0.589 6.227 -2.818 1 95.06 15 GLY B O 1
ATOM 1263 N N . ILE B 1 16 ? 0.314 6.656 -0.789 1 96.19 16 ILE B N 1
ATOM 1264 C CA . ILE B 1 16 ? 1.247 7.656 -1.298 1 96.19 16 ILE B CA 1
ATOM 1265 C C . ILE B 1 16 ? 2.672 7.113 -1.232 1 96.19 16 ILE B C 1
ATOM 1267 O O . ILE B 1 16 ? 3.16 6.762 -0.156 1 96.19 16 ILE B O 1
ATOM 1271 N N . ASP B 1 17 ? 3.33 7.059 -2.367 1 94.31 17 ASP B N 1
ATOM 1272 C CA . ASP B 1 17 ? 4.684 6.543 -2.525 1 94.31 17 ASP B CA 1
ATOM 1273 C C . ASP B 1 17 ? 4.777 5.09 -2.064 1 94.31 17 ASP B C 1
ATOM 1275 O O . ASP B 1 17 ? 5.766 4.688 -1.449 1 94.31 17 ASP B O 1
ATOM 1279 N N . LEU B 1 18 ? 3.707 4.309 -2.309 1 92.75 18 LEU B N 1
ATOM 1280 C CA . LEU B 1 18 ? 3.684 2.895 -1.95 1 92.75 18 LEU B CA 1
ATOM 1281 C C . LEU B 1 18 ? 3.91 2.02 -3.18 1 92.75 18 LEU B C 1
ATOM 1283 O O . LEU B 1 18 ? 4.77 1.134 -3.166 1 92.75 18 LEU B O 1
ATOM 1287 N N . LEU B 1 19 ? 3.135 2.24 -4.176 1 90.69 19 LEU B N 1
ATOM 1288 C CA . LEU B 1 19 ? 3.234 1.539 -5.453 1 90.69 19 LEU B CA 1
ATOM 1289 C C . LEU B 1 19 ? 3.082 2.51 -6.621 1 90.69 19 LEU B C 1
ATOM 1291 O O . LEU B 1 19 ? 2.428 3.547 -6.488 1 90.69 19 LEU B O 1
ATOM 1295 N N . ASN B 1 20 ? 3.748 2.221 -7.625 1 86.94 20 ASN B N 1
ATOM 1296 C CA . ASN B 1 20 ? 3.662 3.043 -8.828 1 86.94 20 ASN B CA 1
ATOM 1297 C C . ASN B 1 20 ? 2.9 2.33 -9.938 1 86.94 20 ASN B C 1
ATOM 1299 O O . ASN B 1 20 ? 3.457 2.062 -11.008 1 86.94 20 ASN B O 1
ATOM 1303 N N . ILE B 1 21 ? 1.629 2.072 -9.641 1 88.94 21 ILE B N 1
ATOM 1304 C CA . ILE B 1 21 ? 0.772 1.377 -10.594 1 88.94 21 ILE B CA 1
ATOM 1305 C C . ILE B 1 21 ? -0.544 2.135 -10.75 1 88.94 21 ILE B C 1
ATOM 1307 O O . ILE B 1 21 ? -0.879 2.988 -9.93 1 88.94 21 ILE B O 1
ATOM 1311 N N . PRO B 1 22 ? -1.328 1.843 -11.828 1 85.62 22 PRO B N 1
ATOM 1312 C CA . PRO B 1 22 ? -2.648 2.459 -11.977 1 85.62 22 PRO B CA 1
ATOM 1313 C C . PRO B 1 22 ? -3.617 2.059 -10.867 1 85.62 22 PRO B C 1
ATOM 1315 O O . PRO B 1 22 ? -3.391 1.062 -10.172 1 85.62 22 PRO B O 1
ATOM 1318 N N . PRO B 1 23 ? -4.613 2.873 -10.711 1 85.62 23 PRO B N 1
ATOM 1319 C CA . PRO B 1 23 ? -5.582 2.578 -9.656 1 85.62 23 PRO B CA 1
ATOM 1320 C C . PRO B 1 23 ? -6.297 1.244 -9.867 1 85.62 23 PRO B C 1
ATOM 1322 O O . PRO B 1 23 ? -6.488 0.816 -11.008 1 85.62 23 PRO B O 1
ATOM 1325 N N . LEU B 1 24 ? -6.555 0.583 -8.727 1 83.31 24 LEU B N 1
ATOM 1326 C CA . LEU B 1 24 ? -7.359 -0.635 -8.688 1 83.31 24 LEU B CA 1
ATOM 1327 C C . LEU B 1 24 ? -8.633 -0.42 -7.879 1 83.31 24 LEU B C 1
ATOM 1329 O O . LEU B 1 24 ? -8.773 0.595 -7.195 1 83.31 24 LEU B O 1
ATOM 1333 N N . GLU B 1 25 ? -9.469 -1.374 -8.078 1 77.19 25 GLU B N 1
ATOM 1334 C CA . GLU B 1 25 ? -10.648 -1.31 -7.219 1 77.19 25 GLU B CA 1
ATOM 1335 C C . GLU B 1 25 ? -10.266 -1.342 -5.742 1 77.19 25 GLU B C 1
ATOM 1337 O O . GLU B 1 25 ? -9.562 -2.256 -5.297 1 77.19 25 GLU B O 1
ATOM 1342 N N . GLY B 1 26 ? -10.641 -0.254 -5.035 1 78.88 26 GLY B N 1
ATOM 1343 C CA . GLY B 1 26 ? -10.414 -0.187 -3.602 1 78.88 26 GLY B CA 1
ATOM 1344 C C . GLY B 1 26 ? -9.07 0.421 -3.234 1 78.88 26 GLY B C 1
ATOM 1345 O O . GLY B 1 26 ? -8.781 0.63 -2.057 1 78.88 26 GLY B O 1
ATOM 1346 N N . ALA B 1 27 ? -8.25 0.652 -4.285 1 87.81 27 ALA B N 1
ATOM 1347 C CA . ALA B 1 27 ? -6.91 1.15 -3.975 1 87.81 27 ALA B CA 1
ATOM 1348 C C . ALA B 1 27 ? -6.422 2.115 -5.051 1 87.81 27 ALA B C 1
ATOM 1350 O O . ALA B 1 27 ? -6.395 1.774 -6.234 1 87.81 27 ALA B O 1
ATOM 1351 N N . HIS B 1 28 ? -6.102 3.285 -4.629 1 90.19 28 HIS B N 1
ATOM 1352 C CA . HIS B 1 28 ? -5.488 4.289 -5.492 1 90.19 28 HIS B CA 1
ATOM 1353 C C . HIS B 1 28 ? -4.082 4.641 -5.012 1 90.19 28 HIS B C 1
ATOM 1355 O O . HIS B 1 28 ? -3.783 4.535 -3.822 1 90.19 28 HIS B O 1
ATOM 1361 N N . PHE B 1 29 ? -3.256 5.004 -6.004 1 92.5 29 PHE B N 1
ATOM 1362 C CA . PHE B 1 29 ? -1.871 5.285 -5.641 1 92.5 29 PHE B CA 1
ATOM 1363 C C . PHE B 1 29 ? -1.409 6.605 -6.246 1 92.5 29 PHE B C 1
ATOM 1365 O O . PHE B 1 29 ? -1.74 6.918 -7.391 1 92.5 29 PHE B O 1
ATOM 1372 N N . LEU B 1 30 ? -0.673 7.324 -5.426 1 93.5 30 LEU B N 1
ATOM 1373 C CA . LEU B 1 30 ? -0.106 8.602 -5.84 1 93.5 30 LEU B CA 1
ATOM 1374 C C . LEU B 1 30 ? 1.376 8.68 -5.488 1 93.5 30 LEU B C 1
ATOM 1376 O O . LEU B 1 30 ? 1.823 8.055 -4.527 1 93.5 30 LEU B O 1
ATOM 1380 N N . SER B 1 31 ? 2.057 9.43 -6.332 1 93.5 31 SER B N 1
ATOM 1381 C CA . SER B 1 31 ? 3.414 9.82 -5.957 1 93.5 31 SER B CA 1
ATOM 1382 C C . SER B 1 31 ? 3.412 11.078 -5.098 1 93.5 31 SER B C 1
ATOM 1384 O O . SER B 1 31 ? 2.482 11.883 -5.176 1 93.5 31 SER B O 1
ATOM 1386 N N . SER B 1 32 ? 4.465 11.188 -4.344 1 93.69 32 SER B N 1
ATOM 1387 C CA . SER B 1 32 ? 4.594 12.375 -3.506 1 93.69 32 SER B CA 1
ATOM 1388 C C . SER B 1 32 ? 4.512 13.648 -4.336 1 93.69 32 SER B C 1
ATOM 1390 O O . SER B 1 32 ? 4.035 14.68 -3.855 1 93.69 32 SER B O 1
ATOM 1392 N N . HIS B 1 33 ? 4.809 13.586 -5.625 1 91.44 33 HIS B N 1
ATOM 1393 C CA . HIS B 1 33 ? 4.812 14.758 -6.496 1 91.44 33 HIS B CA 1
ATOM 1394 C C . HIS B 1 33 ? 3.393 15.164 -6.875 1 91.44 33 HIS B C 1
ATOM 1396 O O . HIS B 1 33 ? 3.17 16.281 -7.344 1 91.44 33 HIS B O 1
ATOM 1402 N N . ASP B 1 34 ? 2.541 14.273 -6.648 1 93.25 34 ASP B N 1
ATOM 1403 C CA . ASP B 1 34 ? 1.176 14.531 -7.094 1 93.25 34 ASP B CA 1
ATOM 1404 C C . ASP B 1 34 ? 0.286 14.953 -5.926 1 93.25 34 ASP B C 1
ATOM 1406 O O . ASP B 1 34 ? -0.864 15.352 -6.129 1 93.25 34 ASP B O 1
ATOM 1410 N N . VAL B 1 35 ? 0.846 14.898 -4.742 1 95.06 35 VAL B N 1
ATOM 1411 C CA . VAL B 1 35 ? 0.044 15.102 -3.541 1 95.06 35 VAL B CA 1
ATOM 1412 C C . VAL B 1 35 ? -0.53 16.516 -3.535 1 95.06 35 VAL B C 1
ATOM 1414 O O . VAL B 1 35 ? -1.685 16.719 -3.154 1 95.06 35 VAL B O 1
ATOM 1417 N N . THR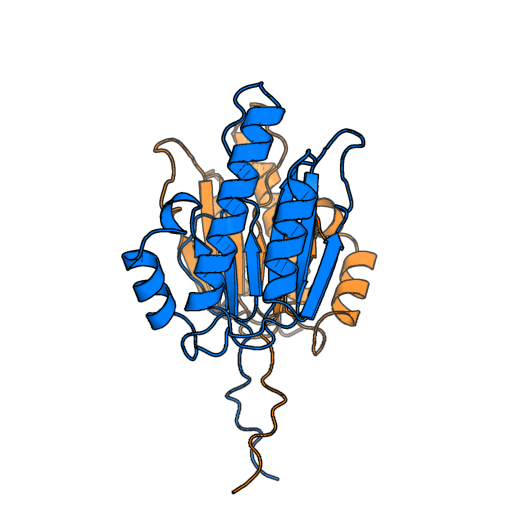 B 1 36 ? 0.236 17.484 -3.975 1 93.81 36 THR B N 1
ATOM 1418 C CA . THR B 1 36 ? -0.187 18.875 -3.873 1 93.81 36 THR B CA 1
ATOM 1419 C C . THR B 1 36 ? -0.778 19.359 -5.195 1 93.81 36 THR B C 1
ATOM 1421 O O . THR B 1 36 ? -1.098 20.547 -5.34 1 93.81 36 THR B O 1
ATOM 1424 N N . ASP B 1 37 ? -0.884 18.484 -6.176 1 93.94 37 ASP B N 1
ATOM 1425 C CA . ASP B 1 37 ? -1.389 18.844 -7.496 1 93.94 37 ASP B CA 1
ATOM 1426 C C . ASP B 1 37 ? -2.916 18.875 -7.508 1 93.94 37 ASP B C 1
ATOM 1428 O O . ASP B 1 37 ? -3.568 17.844 -7.348 1 93.94 37 ASP B O 1
ATOM 1432 N N . PRO B 1 38 ? -3.471 20.094 -7.848 1 92.56 38 PRO B N 1
ATOM 1433 C CA . PRO B 1 38 ? -4.934 20.203 -7.855 1 92.56 38 PRO B CA 1
ATOM 1434 C C . PRO B 1 38 ? -5.586 19.297 -8.898 1 92.56 38 PRO B C 1
ATOM 1436 O O . PRO B 1 38 ? -6.691 18.797 -8.68 1 92.56 38 PRO B O 1
ATOM 1439 N N . ALA B 1 39 ? -4.918 19.141 -9.984 1 93.19 39 ALA B N 1
ATOM 1440 C CA . ALA B 1 39 ? -5.465 18.266 -11.008 1 93.19 39 ALA B CA 1
ATOM 1441 C C . ALA B 1 39 ? -5.566 16.828 -10.5 1 93.19 39 ALA B C 1
ATOM 1443 O O . ALA B 1 39 ? -6.523 16.109 -10.812 1 93.19 39 ALA B O 1
ATOM 1444 N N . THR B 1 40 ? -4.574 16.422 -9.711 1 91 40 THR B N 1
ATOM 1445 C CA . THR B 1 40 ? -4.582 15.094 -9.102 1 91 40 THR B CA 1
ATOM 1446 C C . THR B 1 40 ? -5.742 14.953 -8.117 1 91 40 THR B C 1
ATOM 1448 O O . THR B 1 40 ? -6.426 13.93 -8.102 1 91 40 THR B O 1
ATOM 1451 N N . HIS B 1 41 ? -5.961 15.961 -7.359 1 92.06 41 HIS B N 1
ATOM 1452 C CA . HIS B 1 41 ? -7.062 15.961 -6.406 1 92.06 41 HIS B CA 1
ATOM 1453 C C . HIS B 1 41 ? -8.406 15.773 -7.109 1 92.06 41 HIS B C 1
ATOM 1455 O O . HIS B 1 41 ? -9.219 14.953 -6.691 1 92.06 41 HIS B O 1
ATOM 1461 N N . ALA B 1 42 ? -8.578 16.531 -8.18 1 92.19 42 ALA B N 1
ATOM 1462 C CA . ALA B 1 42 ? -9.828 16.469 -8.93 1 92.19 42 ALA B CA 1
ATOM 1463 C C . ALA B 1 42 ? -10.031 15.062 -9.508 1 92.19 42 ALA B C 1
ATOM 1465 O O . ALA B 1 42 ? -11.141 14.523 -9.461 1 92.19 42 ALA B O 1
ATOM 1466 N N . LYS B 1 43 ? -8.977 14.516 -10 1 90.56 43 LYS B N 1
ATOM 1467 C CA . LYS B 1 43 ? -9.039 13.172 -10.578 1 90.56 43 LYS B CA 1
ATOM 1468 C C . LYS B 1 43 ? -9.406 12.141 -9.516 1 90.56 43 LYS B C 1
ATOM 1470 O O . LYS B 1 43 ? -10.203 11.234 -9.773 1 90.56 43 LYS B O 1
ATOM 1475 N N . LEU B 1 44 ? -8.812 12.297 -8.359 1 90.38 44 LEU B N 1
ATOM 1476 C CA . LEU B 1 44 ? -9.109 11.375 -7.266 1 90.38 44 LEU B CA 1
ATOM 1477 C C . LEU B 1 44 ? -10.586 11.445 -6.879 1 90.38 44 LEU B C 1
ATOM 1479 O O . LEU B 1 44 ? -11.211 10.414 -6.625 1 90.38 44 LEU B O 1
ATOM 1483 N N . LEU B 1 45 ? -11.133 12.656 -6.879 1 90.56 45 LEU B N 1
ATOM 1484 C CA . LEU B 1 45 ? -12.523 12.844 -6.492 1 90.56 45 LEU B CA 1
ATOM 1485 C C . LEU B 1 45 ? -13.461 12.156 -7.48 1 90.56 45 LEU B C 1
ATOM 1487 O O . LEU B 1 45 ? -14.516 11.648 -7.094 1 90.56 45 LEU B O 1
ATOM 1491 N N . GLU B 1 46 ? -12.977 12.047 -8.68 1 90.19 46 GLU B N 1
ATOM 1492 C CA . GLU B 1 46 ? -13.781 11.406 -9.719 1 90.19 46 GLU B CA 1
ATOM 1493 C C . GLU B 1 46 ? -13.68 9.883 -9.625 1 90.19 46 GLU B C 1
ATOM 1495 O O . GLU B 1 46 ? -14.648 9.172 -9.914 1 90.19 46 GLU B O 1
ATOM 1500 N N . LEU B 1 47 ? -12.562 9.445 -9.172 1 86.19 47 LEU B N 1
ATOM 1501 C CA . LEU B 1 47 ? -12.281 8.016 -9.242 1 86.19 47 LEU B CA 1
ATOM 1502 C C . LEU B 1 47 ? -12.719 7.305 -7.969 1 86.19 47 LEU B C 1
ATOM 1504 O O . LEU B 1 47 ? -13.07 6.121 -8 1 86.19 47 LEU B O 1
ATOM 1508 N N . LEU B 1 48 ? -12.68 7.973 -6.852 1 86.5 48 LEU B N 1
ATOM 1509 C CA . LEU B 1 48 ? -13.016 7.367 -5.566 1 86.5 48 LEU B CA 1
ATOM 1510 C C . LEU B 1 48 ? -14.523 7.145 -5.449 1 86.5 48 LEU B C 1
ATOM 1512 O O . LEU B 1 48 ? -15.312 8 -5.844 1 86.5 48 LEU B O 1
ATOM 1516 N N . PRO B 1 49 ? -14.789 5.961 -4.91 1 77.38 49 PRO B N 1
ATOM 1517 C CA . PRO B 1 49 ? -16.219 5.77 -4.637 1 77.38 49 PRO B CA 1
ATOM 1518 C C . PRO B 1 49 ? -16.781 6.828 -3.689 1 77.38 49 PRO B C 1
ATOM 1520 O O . PRO B 1 49 ? -16.188 7.109 -2.646 1 77.38 49 PRO B O 1
ATOM 1523 N N . ASN B 1 50 ? -17.859 7.414 -4.023 1 80.44 50 ASN B N 1
ATOM 1524 C CA . ASN B 1 50 ? -18.516 8.477 -3.268 1 80.44 50 ASN B CA 1
ATOM 1525 C C . ASN B 1 50 ? -17.609 9.703 -3.131 1 80.44 50 ASN B C 1
ATOM 1527 O O . ASN B 1 50 ? -17.812 10.523 -2.238 1 80.44 50 ASN B O 1
ATOM 1531 N N . GLY B 1 51 ? -16.547 9.672 -3.812 1 81.44 51 GLY B N 1
ATOM 1532 C CA . GLY B 1 51 ? -15.641 10.82 -3.844 1 81.44 51 GLY B CA 1
ATOM 1533 C C . GLY B 1 51 ? -14.766 10.922 -2.609 1 81.44 51 GLY B C 1
ATOM 1534 O O . GLY B 1 51 ? -14.211 11.984 -2.326 1 81.44 51 GLY B O 1
ATOM 1535 N N . GLN B 1 52 ? -14.719 9.859 -1.831 1 89.06 52 GLN B N 1
ATOM 1536 C CA . GLN B 1 52 ? -13.961 9.969 -0.588 1 89.06 52 GLN B CA 1
ATOM 1537 C C . GLN B 1 52 ? -13.172 8.688 -0.313 1 89.06 52 GLN B C 1
ATOM 1539 O O . GLN B 1 52 ? -13.617 7.59 -0.657 1 89.06 52 GLN B O 1
ATOM 1544 N N . ALA B 1 53 ? -12.016 8.906 0.301 1 91.38 53 ALA B N 1
ATOM 1545 C CA . ALA B 1 53 ? -11.188 7.789 0.765 1 91.38 53 ALA B CA 1
ATOM 1546 C C . ALA B 1 53 ? -11.484 7.461 2.225 1 91.38 53 ALA B C 1
ATOM 1548 O O . ALA B 1 53 ? -11.922 8.328 2.988 1 91.38 53 ALA B O 1
ATOM 1549 N N . HIS B 1 54 ? -11.25 6.184 2.498 1 91 54 HIS B N 1
ATOM 1550 C CA . HIS B 1 54 ? -11.398 5.762 3.887 1 91 54 HIS B CA 1
ATOM 1551 C C . HIS B 1 54 ? -10.078 5.867 4.637 1 91 54 HIS B C 1
ATOM 1553 O O . HIS B 1 54 ? -10.055 6.176 5.832 1 91 54 HIS B O 1
ATOM 1559 N N . VAL B 1 55 ? -8.977 5.598 3.922 1 93.25 55 VAL B N 1
ATOM 1560 C CA . VAL B 1 55 ? -7.652 5.582 4.535 1 93.25 55 VAL B CA 1
ATOM 1561 C C . VAL B 1 55 ? -6.629 6.18 3.572 1 93.25 55 VAL B C 1
ATOM 1563 O O . VAL B 1 55 ? -6.652 5.891 2.373 1 93.25 55 VAL B O 1
ATOM 1566 N N . ILE B 1 56 ? -5.793 7.02 4.09 1 95.88 56 ILE B N 1
ATOM 1567 C CA . ILE B 1 56 ? -4.594 7.465 3.391 1 95.88 56 ILE B CA 1
ATOM 1568 C C . ILE B 1 56 ? -3.354 6.879 4.062 1 95.88 56 ILE B C 1
ATOM 1570 O O . ILE B 1 56 ? -3.18 7.008 5.277 1 95.88 56 ILE B O 1
ATOM 1574 N N . LEU B 1 57 ? -2.547 6.168 3.316 1 96.5 57 LEU B N 1
ATOM 1575 C CA . LEU B 1 57 ? -1.272 5.621 3.766 1 96.5 57 LEU B CA 1
ATOM 1576 C C . LEU B 1 57 ? -0.108 6.297 3.047 1 96.5 57 LEU B C 1
ATOM 1578 O O . LEU B 1 57 ? -0.027 6.262 1.817 1 96.5 57 LEU B O 1
ATOM 1582 N N . SER B 1 58 ? 0.779 6.859 3.842 1 97.19 58 SER B N 1
ATOM 1583 C CA . SER B 1 58 ? 1.88 7.57 3.197 1 97.19 58 SER B CA 1
ATOM 1584 C C . SER B 1 58 ? 3.23 7.059 3.689 1 97.19 58 SER B C 1
ATOM 1586 O O . SER B 1 58 ? 3.484 7.027 4.895 1 97.19 58 SER B O 1
ATOM 1588 N N . ASP B 1 59 ? 4.043 6.641 2.758 1 96 59 ASP B N 1
ATOM 1589 C CA . ASP B 1 59 ? 5.43 6.297 3.059 1 96 59 ASP B CA 1
ATOM 1590 C C . ASP B 1 59 ? 6.391 7.301 2.43 1 96 59 ASP B C 1
ATOM 1592 O O . ASP B 1 59 ? 7.465 6.926 1.952 1 96 59 ASP B O 1
ATOM 1596 N N . MET B 1 60 ? 5.945 8.547 2.289 1 95.62 60 MET B N 1
ATOM 1597 C CA . MET B 1 60 ? 6.758 9.594 1.679 1 95.62 60 MET B CA 1
ATOM 1598 C C . MET B 1 60 ? 8.047 9.812 2.463 1 95.62 60 MET B C 1
ATOM 1600 O O . MET B 1 60 ? 8.047 9.773 3.695 1 95.62 60 MET B O 1
ATOM 1604 N N . ALA B 1 61 ? 9.047 10.055 1.739 1 94.38 61 ALA B N 1
ATOM 1605 C CA . ALA B 1 61 ? 10.328 10.492 2.281 1 94.38 61 ALA B CA 1
ATOM 1606 C C . ALA B 1 61 ? 11.102 11.328 1.262 1 94.38 61 ALA B C 1
ATOM 1608 O O . ALA B 1 61 ? 11.07 11.039 0.063 1 94.38 61 ALA B O 1
ATOM 1609 N N . PRO B 1 62 ? 11.688 12.391 1.758 1 93.81 62 PRO B N 1
ATOM 1610 C CA . PRO B 1 62 ? 12.547 13.141 0.841 1 93.81 62 PRO B CA 1
ATOM 1611 C C . PRO B 1 62 ? 13.82 12.383 0.465 1 93.81 62 PRO B C 1
ATOM 1613 O O . PRO B 1 62 ? 14.172 11.398 1.123 1 93.81 62 PRO B O 1
ATOM 1616 N N . ASN B 1 63 ? 14.383 12.844 -0.661 1 91 63 ASN B N 1
ATOM 1617 C CA . ASN B 1 63 ? 15.75 12.383 -0.892 1 91 63 ASN B CA 1
ATOM 1618 C C . ASN B 1 63 ? 16.672 12.789 0.245 1 91 63 ASN B C 1
ATOM 1620 O O . ASN B 1 63 ? 16.672 13.945 0.669 1 91 63 ASN B O 1
ATOM 1624 N N . ALA B 1 64 ? 17.422 11.844 0.679 1 87.62 64 ALA B N 1
ATOM 1625 C CA . ALA B 1 64 ? 18.312 12.141 1.797 1 87.62 64 ALA B CA 1
ATOM 1626 C C . ALA B 1 64 ? 19.422 13.117 1.378 1 87.62 64 ALA B C 1
ATOM 1628 O O . ALA B 1 64 ? 20.094 12.898 0.37 1 87.62 64 ALA B O 1
ATOM 1629 N N . SER B 1 65 ? 19.562 14.148 1.977 1 91.94 65 SER B N 1
ATOM 1630 C CA . SER B 1 65 ? 20.594 15.156 1.709 1 91.94 65 SER B CA 1
ATOM 1631 C C . SER B 1 65 ? 21.859 14.883 2.52 1 91.94 65 SER B C 1
ATOM 1633 O O . SER B 1 65 ? 22.922 15.445 2.238 1 91.94 65 SER B O 1
ATOM 1635 N N . GLY B 1 66 ? 21.75 14.008 3.514 1 91.12 66 GLY B N 1
ATOM 1636 C CA . GLY B 1 66 ? 22.844 13.773 4.445 1 91.12 66 GLY B CA 1
ATOM 1637 C C . GLY B 1 66 ? 22.75 14.633 5.695 1 91.12 66 GLY B C 1
ATOM 1638 O O . GLY B 1 66 ? 23.484 14.406 6.66 1 91.12 66 GLY B O 1
ATOM 1639 N N . PHE B 1 67 ? 21.906 15.648 5.645 1 93.94 67 PHE B N 1
ATOM 1640 C CA . PHE B 1 67 ? 21.656 16.484 6.816 1 93.94 67 PHE B CA 1
ATOM 1641 C C . PHE B 1 67 ? 20.328 16.109 7.469 1 93.94 67 PHE B C 1
ATOM 1643 O O . PHE B 1 67 ? 19.266 16.438 6.945 1 93.94 67 PHE B O 1
ATOM 1650 N N . ARG B 1 68 ? 20.406 15.547 8.602 1 92.19 68 ARG B N 1
ATOM 1651 C CA . ARG B 1 68 ? 19.25 14.953 9.266 1 92.19 68 ARG B CA 1
ATOM 1652 C C . ARG B 1 68 ? 18.172 16 9.531 1 92.19 68 ARG B C 1
ATOM 1654 O O . ARG B 1 68 ? 16.984 15.742 9.336 1 92.19 68 ARG B O 1
ATOM 1661 N N . GLU B 1 69 ? 18.609 17.188 10.016 1 94.75 69 GLU B N 1
ATOM 1662 C CA . GLU B 1 69 ? 17.656 18.234 10.359 1 94.75 69 GLU B CA 1
ATOM 1663 C C . GLU B 1 69 ? 16.906 18.719 9.117 1 94.75 69 GLU B C 1
ATOM 1665 O O . GLU B 1 69 ? 15.703 18.969 9.172 1 94.75 69 GLU B O 1
ATOM 1670 N N . MET B 1 70 ? 17.594 18.891 8.062 1 96.25 70 MET B N 1
ATOM 1671 C CA . MET B 1 70 ? 16.984 19.344 6.812 1 96.25 70 MET B CA 1
ATOM 1672 C C . MET B 1 70 ? 16.031 18.281 6.273 1 96.25 70 MET B C 1
ATOM 1674 O O . MET B 1 70 ? 14.922 18.609 5.84 1 96.25 70 MET B O 1
ATOM 1678 N N . ASP B 1 71 ? 16.469 17.078 6.293 1 95.88 71 ASP B N 1
ATOM 1679 C CA . ASP B 1 71 ? 15.617 15.984 5.828 1 95.88 71 ASP B CA 1
ATOM 1680 C C . ASP B 1 71 ? 14.367 15.852 6.691 1 95.88 71 ASP B C 1
ATOM 1682 O O . ASP B 1 71 ? 13.273 15.602 6.176 1 95.88 71 ASP B O 1
ATOM 1686 N N . HIS B 1 72 ? 14.539 16.062 7.957 1 96.38 72 HIS B N 1
ATOM 1687 C CA . HIS B 1 72 ? 13.422 16.062 8.898 1 96.38 72 HIS B CA 1
ATOM 1688 C C . HIS B 1 72 ? 12.422 17.156 8.555 1 96.38 72 HIS B C 1
ATOM 1690 O O . HIS B 1 72 ? 11.219 16.891 8.461 1 96.38 72 HIS B O 1
ATOM 1696 N N . GLU B 1 73 ? 12.883 18.328 8.367 1 97.75 73 GLU B N 1
ATOM 1697 C CA . GLU B 1 73 ? 12.008 19.453 8.062 1 97.75 73 GLU B CA 1
ATOM 1698 C C . GLU B 1 73 ? 11.242 19.219 6.766 1 97.75 73 GLU B C 1
ATOM 1700 O O . GLU B 1 73 ? 10.047 19.516 6.676 1 97.75 73 GLU B O 1
ATOM 1705 N N . LYS B 1 74 ? 11.945 18.703 5.797 1 97.38 74 LYS B N 1
ATOM 1706 C CA . LYS B 1 74 ? 11.312 18.422 4.516 1 97.38 74 LYS B CA 1
ATOM 1707 C C . LYS B 1 74 ? 10.188 17.391 4.676 1 97.38 74 LYS B C 1
ATOM 1709 O O . LYS B 1 74 ? 9.109 17.562 4.105 1 97.38 74 LYS B O 1
ATOM 1714 N N . LEU B 1 75 ? 10.461 16.375 5.43 1 97.31 75 LEU B N 1
ATOM 1715 C CA . LEU B 1 75 ? 9.445 15.344 5.629 1 97.31 75 LEU B CA 1
ATOM 1716 C C . LEU B 1 75 ? 8.242 15.898 6.387 1 97.31 75 LEU B C 1
ATOM 1718 O O . LEU B 1 75 ? 7.102 15.539 6.098 1 97.31 75 LEU B O 1
ATOM 1722 N N . ILE B 1 76 ? 8.461 16.812 7.305 1 98.25 76 ILE B N 1
ATOM 1723 C CA . ILE B 1 76 ? 7.375 17.453 8.039 1 98.25 76 ILE B CA 1
ATOM 1724 C C . ILE B 1 76 ? 6.488 18.234 7.07 1 98.25 76 ILE B C 1
ATOM 1726 O O . ILE B 1 76 ? 5.258 18.125 7.129 1 98.25 76 ILE B O 1
ATOM 1730 N N . VAL B 1 77 ? 7.137 18.953 6.211 1 97.94 77 VAL B N 1
ATOM 1731 C CA . VAL B 1 77 ? 6.395 19.719 5.215 1 97.94 77 VAL B CA 1
ATOM 1732 C C . VAL B 1 77 ? 5.57 18.766 4.348 1 97.94 77 VAL B C 1
ATOM 1734 O O . VAL B 1 77 ? 4.398 19.031 4.066 1 97.94 77 VAL B O 1
ATOM 1737 N N . MET B 1 78 ? 6.141 17.672 3.961 1 97.94 78 MET B N 1
ATOM 1738 C CA . MET B 1 78 ? 5.445 16.672 3.16 1 97.94 78 MET B CA 1
ATOM 1739 C C . MET B 1 78 ? 4.254 16.094 3.92 1 97.94 78 MET B C 1
ATOM 1741 O O . MET B 1 78 ? 3.172 15.938 3.35 1 97.94 78 MET B O 1
ATOM 1745 N N . CYS B 1 79 ? 4.402 15.859 5.184 1 98.25 79 CYS B N 1
ATOM 1746 C CA . CYS B 1 79 ? 3.322 15.336 6.008 1 98.25 79 CYS B CA 1
ATOM 1747 C C . CYS B 1 79 ? 2.193 16.359 6.137 1 98.25 79 CYS B C 1
ATOM 1749 O O . CYS B 1 79 ? 1.018 15.992 6.113 1 98.25 79 CYS B O 1
ATOM 1751 N N . LEU B 1 80 ? 2.555 17.625 6.285 1 98 80 LEU B N 1
ATOM 1752 C CA . LEU B 1 80 ? 1.541 18.672 6.391 1 98 80 LEU B CA 1
ATOM 1753 C C . LEU B 1 80 ? 0.699 18.734 5.121 1 98 80 LEU B C 1
ATOM 1755 O O . LEU B 1 80 ? -0.501 19.016 5.18 1 98 80 LEU B O 1
ATOM 1759 N N . SER B 1 81 ? 1.316 18.453 3.986 1 97.75 81 SER B N 1
ATOM 1760 C CA . SER B 1 81 ? 0.572 18.438 2.732 1 97.75 81 SER B CA 1
ATOM 1761 C C . SER B 1 81 ? -0.465 17.328 2.705 1 97.75 81 SER B C 1
ATOM 1763 O O . SER B 1 81 ? -1.465 17.422 1.991 1 97.75 81 SER B O 1
ATOM 1765 N N . LEU B 1 82 ? -0.247 16.297 3.471 1 98 82 LEU B N 1
ATOM 1766 C CA . LEU B 1 82 ? -1.204 15.195 3.553 1 98 82 LEU B CA 1
ATOM 1767 C C . LEU B 1 82 ? -2.477 15.641 4.27 1 98 82 LEU B C 1
ATOM 1769 O O . LEU B 1 82 ? -3.559 15.109 4.004 1 98 82 LEU B O 1
ATOM 1773 N N . ILE B 1 83 ? -2.318 16.594 5.176 1 97.12 83 ILE B N 1
ATOM 1774 C CA . ILE B 1 83 ? -3.49 17.141 5.852 1 97.12 83 ILE B CA 1
ATOM 1775 C C . ILE B 1 83 ? -4.367 17.875 4.848 1 97.12 83 ILE B C 1
ATOM 1777 O O . ILE B 1 83 ? -5.594 17.75 4.871 1 97.12 83 ILE B O 1
ATOM 1781 N N . ASP B 1 84 ? -3.717 18.578 3.953 1 95.44 84 ASP B N 1
ATOM 1782 C CA . ASP B 1 84 ? -4.445 19.25 2.883 1 95.44 84 ASP B CA 1
ATOM 1783 C C . ASP B 1 84 ? -5.156 18.234 1.982 1 95.44 84 ASP B C 1
ATOM 1785 O O . ASP B 1 84 ? -6.309 18.453 1.595 1 95.44 84 ASP B O 1
ATOM 1789 N N . LEU B 1 85 ? -4.477 17.219 1.646 1 96.19 85 LEU B N 1
ATOM 1790 C CA . LEU B 1 85 ? -5.082 16.172 0.835 1 96.19 85 LEU B CA 1
ATOM 1791 C C . LEU B 1 85 ? -6.281 15.555 1.548 1 96.19 85 LEU B C 1
ATOM 1793 O O . LEU B 1 85 ? -7.332 15.344 0.934 1 96.19 85 LEU B O 1
ATOM 1797 N N . ALA B 1 86 ? -6.105 15.273 2.818 1 96.44 86 ALA B N 1
ATOM 1798 C CA . ALA B 1 86 ? -7.188 14.703 3.615 1 96.44 86 ALA B CA 1
ATOM 1799 C C . ALA B 1 86 ? -8.43 15.594 3.58 1 96.44 86 ALA B C 1
ATOM 1801 O O . ALA B 1 86 ? -9.547 15.094 3.457 1 96.44 86 ALA B O 1
ATOM 1802 N N . GLU B 1 87 ? -8.227 16.844 3.695 1 95.25 87 GLU B N 1
ATOM 1803 C CA . GLU B 1 87 ? -9.336 17.797 3.664 1 95.25 87 GLU B CA 1
ATOM 1804 C C . GLU B 1 87 ? -10.148 17.641 2.383 1 95.25 87 GLU B C 1
ATOM 1806 O O . GLU B 1 87 ? -11.359 17.875 2.381 1 95.25 87 GLU B O 1
ATOM 1811 N N . ARG B 1 88 ? -9.492 17.219 1.384 1 94.31 88 ARG B N 1
ATOM 1812 C CA . ARG B 1 88 ? -10.141 17.172 0.081 1 94.31 88 ARG B CA 1
ATOM 1813 C C . ARG B 1 88 ? -10.789 15.805 -0.148 1 94.31 88 ARG B C 1
ATOM 1815 O O . ARG B 1 88 ? -11.875 15.719 -0.725 1 94.31 88 ARG B O 1
ATOM 1822 N N . ILE B 1 89 ? -10.164 14.766 0.392 1 94.31 89 ILE B N 1
ATOM 1823 C CA . ILE B 1 89 ? -10.609 13.492 -0.172 1 94.31 89 ILE B CA 1
ATOM 1824 C C . ILE B 1 89 ? -10.953 12.523 0.955 1 94.31 89 ILE B C 1
ATOM 1826 O O . ILE B 1 89 ? -11.555 11.477 0.717 1 94.31 89 ILE B O 1
ATOM 1830 N N . LEU B 1 90 ? -10.531 12.789 2.135 1 94.44 90 LEU B N 1
ATOM 1831 C CA . LEU B 1 90 ? -10.75 11.836 3.221 1 94.44 90 LEU B CA 1
ATOM 1832 C C . LEU B 1 90 ? -12.156 11.984 3.801 1 94.44 90 LEU B C 1
ATOM 1834 O O . LEU B 1 90 ? -12.609 13.102 4.059 1 94.44 90 LEU B O 1
ATOM 1838 N N . GLN B 1 91 ? -12.844 10.906 3.975 1 92.5 91 GLN B N 1
ATOM 1839 C CA . GLN B 1 91 ? -14.188 10.969 4.535 1 92.5 91 GLN B CA 1
ATOM 1840 C C . GLN B 1 91 ? -14.148 11.273 6.031 1 92.5 91 GLN B C 1
ATOM 1842 O O . GLN B 1 91 ? -13.164 10.953 6.707 1 92.5 91 GLN B O 1
ATOM 1847 N N . PRO B 1 92 ? -15.297 11.867 6.539 1 93.94 92 PRO B N 1
ATOM 1848 C CA . PRO B 1 92 ? -15.375 11.945 8 1 93.94 92 PRO B CA 1
ATOM 1849 C C . PRO B 1 92 ? -15.195 10.594 8.68 1 93.94 92 PRO B C 1
ATOM 1851 O O . PRO B 1 92 ? -15.711 9.578 8.188 1 93.94 92 PRO B O 1
ATOM 1854 N N . GLY B 1 93 ? -14.391 10.562 9.742 1 93.81 93 GLY B N 1
ATOM 1855 C CA . GLY B 1 93 ? -14.133 9.312 10.438 1 93.81 93 GLY B CA 1
ATOM 1856 C C . GLY B 1 93 ? -12.992 8.516 9.836 1 93.81 93 GLY B C 1
ATOM 1857 O O . GLY B 1 93 ? -12.578 7.5 10.398 1 93.81 93 GLY B O 1
ATOM 1858 N N . GLY B 1 94 ? -12.422 8.984 8.711 1 93.31 94 GLY B N 1
ATOM 1859 C CA . GLY B 1 94 ? -11.336 8.297 8.023 1 93.31 94 GLY B CA 1
ATOM 1860 C C . GLY B 1 94 ? -10.023 8.375 8.773 1 93.31 94 GLY B C 1
ATOM 1861 O O . GLY B 1 94 ? -9.93 9.016 9.82 1 93.31 94 GLY B O 1
ATOM 1862 N N . SER B 1 95 ? -9 7.66 8.242 1 95.44 95 SER B N 1
ATOM 1863 C CA . SER B 1 95 ? -7.707 7.574 8.922 1 95.44 95 SER B CA 1
ATOM 1864 C C . SER B 1 95 ? -6.566 7.969 7.996 1 95.44 95 SER B C 1
ATOM 1866 O O . SER B 1 95 ? -6.676 7.832 6.773 1 95.44 95 SER B O 1
ATOM 1868 N N . LEU B 1 96 ? -5.531 8.438 8.617 1 97.12 96 LEU B N 1
ATOM 1869 C CA . LEU B 1 96 ? -4.289 8.781 7.934 1 97.12 96 LEU B CA 1
ATOM 1870 C C . LEU B 1 96 ? -3.09 8.156 8.641 1 97.12 96 LEU B C 1
ATOM 1872 O O . LEU B 1 96 ? -2.967 8.25 9.867 1 97.12 96 LEU B O 1
ATOM 1876 N N . VAL B 1 97 ? -2.256 7.488 7.895 1 97.5 97 VAL B N 1
ATOM 1877 C CA . VAL B 1 97 ? -0.958 7.012 8.359 1 97.5 97 VAL B CA 1
ATOM 1878 C C . VAL B 1 97 ? 0.157 7.688 7.57 1 97.5 97 VAL B C 1
ATOM 1880 O O . VAL B 1 97 ? 0.157 7.656 6.336 1 97.5 97 VAL B O 1
ATOM 1883 N N . CYS B 1 98 ? 1.033 8.266 8.273 1 97.62 98 CYS B N 1
ATOM 1884 C CA . CYS B 1 98 ? 2.127 8.891 7.543 1 97.62 98 CYS B CA 1
ATOM 1885 C C . CYS B 1 98 ? 3.459 8.656 8.242 1 97.62 98 CYS B C 1
ATOM 1887 O O . CYS B 1 98 ? 3.529 8.68 9.477 1 97.62 98 CYS B O 1
ATOM 1889 N N . LYS B 1 99 ? 4.438 8.445 7.445 1 96.31 99 LYS B N 1
ATOM 1890 C CA . LYS B 1 99 ? 5.812 8.273 7.91 1 96.31 99 LYS B CA 1
ATOM 1891 C C . LYS B 1 99 ? 6.422 9.602 8.336 1 96.31 99 LYS B C 1
ATOM 1893 O O . LYS B 1 99 ? 6.211 10.625 7.684 1 96.31 99 LYS B O 1
ATOM 1898 N N . TYR B 1 100 ? 7.148 9.516 9.453 1 96.06 100 TYR B N 1
ATOM 1899 C CA . TYR B 1 100 ? 7.961 10.672 9.82 1 96.06 100 TYR B CA 1
ATOM 1900 C C . TYR B 1 100 ? 9.281 10.227 10.445 1 96.06 100 TYR B C 1
ATOM 1902 O O . TYR B 1 100 ? 9.43 9.07 10.852 1 96.06 100 TYR B O 1
ATOM 1910 N N . TRP B 1 101 ? 10.242 11.094 10.344 1 93.88 101 TRP B N 1
ATOM 1911 C CA . TRP B 1 101 ? 11.508 10.93 11.055 1 93.88 101 TRP B CA 1
ATOM 1912 C C . TRP B 1 101 ? 11.562 11.812 12.289 1 93.88 101 TRP B C 1
ATOM 1914 O O . TRP B 1 101 ? 11.148 12.977 12.25 1 93.88 101 TRP B O 1
ATOM 1924 N N . ASP B 1 102 ? 12.07 11.234 13.281 1 92.75 102 ASP B N 1
ATOM 1925 C CA . ASP B 1 102 ? 12.102 11.969 14.539 1 92.75 102 ASP B CA 1
ATOM 1926 C C . ASP B 1 102 ? 12.906 13.266 14.398 1 92.75 102 ASP B C 1
ATOM 1928 O O . ASP B 1 102 ? 13.836 13.336 13.586 1 92.75 102 ASP B O 1
ATOM 1932 N N . GLY B 1 103 ? 12.492 14.359 15.188 1 94.75 103 GLY B N 1
ATOM 1933 C CA . GLY B 1 103 ? 13.109 15.68 15.156 1 94.75 103 GLY B CA 1
ATOM 1934 C C . GLY B 1 103 ? 12.305 16.734 15.898 1 94.75 103 GLY B C 1
ATOM 1935 O O . GLY B 1 103 ? 11.289 16.422 16.516 1 94.75 103 GLY B O 1
ATOM 1936 N N . ILE B 1 104 ? 12.742 17.922 15.844 1 96.25 104 ILE B N 1
ATOM 1937 C CA . ILE B 1 104 ? 12.281 18.984 16.734 1 96.25 104 ILE B CA 1
ATOM 1938 C C . ILE B 1 104 ? 10.852 19.391 16.359 1 96.25 104 ILE B C 1
ATOM 1940 O O . ILE B 1 104 ? 10.125 19.938 17.188 1 96.25 104 ILE B O 1
ATOM 1944 N N . LEU B 1 105 ? 10.375 19 15.164 1 98 105 LEU B N 1
ATOM 1945 C CA . LEU B 1 105 ? 9.086 19.5 14.703 1 98 105 LEU B CA 1
ATOM 1946 C C . LEU B 1 105 ? 8.008 18.438 14.852 1 98 105 LEU B C 1
ATOM 1948 O O . LEU B 1 105 ? 6.863 18.641 14.438 1 98 105 LEU B O 1
ATOM 1952 N N . VAL B 1 106 ? 8.297 17.328 15.43 1 97.31 106 VAL B N 1
ATOM 1953 C CA . VAL B 1 106 ? 7.363 16.219 15.523 1 97.31 106 VAL B CA 1
ATOM 1954 C C . VAL B 1 106 ? 6.137 16.641 16.328 1 97.31 106 VAL B C 1
ATOM 1956 O O . VAL B 1 106 ? 5.004 16.328 15.961 1 97.31 106 VAL B O 1
ATOM 1959 N N . GLN B 1 107 ? 6.367 17.359 17.359 1 98 107 GLN B N 1
ATOM 1960 C CA . GLN B 1 107 ? 5.258 17.812 18.188 1 98 107 GLN B CA 1
ATOM 1961 C C . GLN B 1 107 ? 4.34 18.766 17.422 1 98 107 GLN B C 1
ATOM 1963 O O . GLN B 1 107 ? 3.119 18.719 17.562 1 98 107 GLN B O 1
ATOM 1968 N N . LYS B 1 108 ? 4.961 19.578 16.688 1 98.25 108 LYS B N 1
ATOM 1969 C CA . LYS B 1 108 ? 4.18 20.484 15.859 1 98.25 108 LYS B CA 1
ATOM 1970 C C . LYS B 1 108 ? 3.295 19.719 14.883 1 98.25 108 LYS B C 1
ATOM 1972 O O . LYS B 1 108 ? 2.111 20.016 14.734 1 98.25 108 LYS B O 1
ATOM 1977 N N . LEU B 1 109 ? 3.828 18.734 14.25 1 98.5 109 LEU B N 1
ATOM 1978 C CA . LEU B 1 109 ? 3.074 17.906 13.32 1 98.5 109 LEU B CA 1
ATOM 1979 C C . LEU B 1 109 ? 1.949 17.172 14.039 1 98.5 109 LEU B C 1
ATOM 1981 O O . LEU B 1 109 ? 0.815 17.141 13.555 1 98.5 109 LEU B O 1
ATOM 1985 N N . GLN B 1 110 ? 2.283 16.641 15.141 1 98.5 110 GLN B N 1
ATOM 1986 C CA . GLN B 1 110 ? 1.278 15.93 15.922 1 98.5 110 GLN B CA 1
ATOM 1987 C C . GLN B 1 110 ? 0.127 16.859 16.312 1 98.5 110 GLN B C 1
ATOM 1989 O O . GLN B 1 110 ? -1.038 16.453 16.266 1 98.5 110 GLN B O 1
ATOM 1994 N N . GLY B 1 111 ? 0.479 18.062 16.703 1 98.38 111 GLY B N 1
ATOM 1995 C CA . GLY B 1 111 ? -0.536 19.047 17.031 1 98.38 111 GLY B CA 1
ATOM 1996 C C . GLY B 1 111 ? -1.46 19.359 15.867 1 98.38 111 GLY B C 1
ATOM 1997 O O . GLY B 1 111 ? -2.678 19.438 16.031 1 98.38 111 GLY B O 1
ATOM 1998 N N . LYS B 1 112 ? -0.899 19.516 14.711 1 98.25 112 LYS B N 1
ATOM 1999 C CA . LYS B 1 112 ? -1.694 19.797 13.516 1 98.25 112 LYS B CA 1
ATOM 2000 C C . LYS B 1 112 ? -2.623 18.625 13.195 1 98.25 112 LYS B C 1
ATOM 2002 O O . LYS B 1 112 ? -3.797 18.828 12.883 1 98.25 112 LYS B O 1
ATOM 2007 N N . LEU B 1 113 ? -2.127 17.453 13.328 1 98.38 113 LEU B N 1
ATOM 2008 C CA . LEU B 1 113 ? -2.951 16.266 13.102 1 98.38 113 LEU B CA 1
ATOM 2009 C C . LEU B 1 113 ? -4.082 16.203 14.125 1 98.38 113 LEU B C 1
ATOM 2011 O O . LEU B 1 113 ? -5.23 15.938 13.766 1 98.38 113 LEU B O 1
ATOM 2015 N N . SER B 1 114 ? -3.756 16.484 15.352 1 98.12 114 SER B N 1
ATOM 2016 C CA . SER B 1 114 ? -4.723 16.375 16.438 1 98.12 114 SER B CA 1
ATOM 2017 C C . SER B 1 114 ? -5.832 17.406 16.297 1 98.12 114 SER B C 1
ATOM 2019 O O . SER B 1 114 ? -6.91 17.25 16.875 1 98.12 114 SER B O 1
ATOM 2021 N N . SER B 1 115 ? -5.562 18.438 15.594 1 97.62 115 SER B N 1
ATOM 2022 C CA . SER B 1 115 ? -6.566 19.484 15.406 1 97.62 115 SER B CA 1
ATOM 2023 C C . SER B 1 115 ? -7.66 19.031 14.438 1 97.62 115 SER B C 1
ATOM 2025 O O . SER B 1 115 ? -8.766 19.578 14.445 1 97.62 115 SER B O 1
ATOM 2027 N N . VAL B 1 116 ? -7.414 17.953 13.664 1 97.81 116 VAL B N 1
ATOM 2028 C CA . VAL B 1 116 ? -8.406 17.594 12.656 1 97.81 116 VAL B CA 1
ATOM 2029 C C . VAL B 1 116 ? -8.719 16.094 12.758 1 97.81 116 VAL B C 1
ATOM 2031 O O . VAL B 1 116 ? -9.562 15.586 12.016 1 97.81 116 VAL B O 1
ATOM 2034 N N . PHE B 1 117 ? -8.078 15.445 13.609 1 98 117 PHE B N 1
ATOM 2035 C CA . PHE B 1 117 ? -8.375 14.047 13.891 1 98 117 PHE B CA 1
ATOM 2036 C C . PHE B 1 117 ? -8.734 13.852 15.359 1 98 117 PHE B C 1
ATOM 2038 O O . PHE B 1 117 ? -8.242 14.57 16.219 1 98 117 PHE B O 1
ATOM 2045 N N . GLY B 1 118 ? -9.547 12.812 15.625 1 97.75 118 GLY B N 1
ATOM 2046 C CA . GLY B 1 118 ? -9.992 12.523 16.984 1 97.75 118 GLY B CA 1
ATOM 2047 C C . GLY B 1 118 ? -8.898 11.93 17.844 1 97.75 118 GLY B C 1
ATOM 2048 O O . GLY B 1 118 ? -8.922 12.078 19.078 1 97.75 118 GLY B O 1
ATOM 2049 N N . SER B 1 119 ? -7.977 11.211 17.266 1 97.69 119 SER B N 1
ATOM 2050 C CA . SER B 1 119 ? -6.844 10.625 17.969 1 97.69 119 SER B CA 1
ATOM 2051 C C . SER B 1 119 ? -5.617 10.531 17.078 1 97.69 119 SER B C 1
ATOM 2053 O O . SER B 1 119 ? -5.738 10.352 15.859 1 97.69 119 SER B O 1
ATOM 2055 N N . VAL B 1 120 ? -4.426 10.727 17.703 1 98.19 120 VAL B N 1
ATOM 2056 C CA . VAL B 1 120 ? -3.143 10.57 17.031 1 98.19 120 VAL B CA 1
ATOM 2057 C C . VAL B 1 120 ? -2.199 9.742 17.906 1 98.19 120 VAL B C 1
ATOM 2059 O O . VAL B 1 120 ? -1.99 10.07 19.078 1 98.19 120 VAL B O 1
ATOM 2062 N N . ARG B 1 121 ? -1.698 8.695 17.312 1 96.25 121 ARG B N 1
ATOM 2063 C CA . ARG B 1 121 ? -0.738 7.891 18.062 1 96.25 121 ARG B CA 1
ATOM 2064 C C .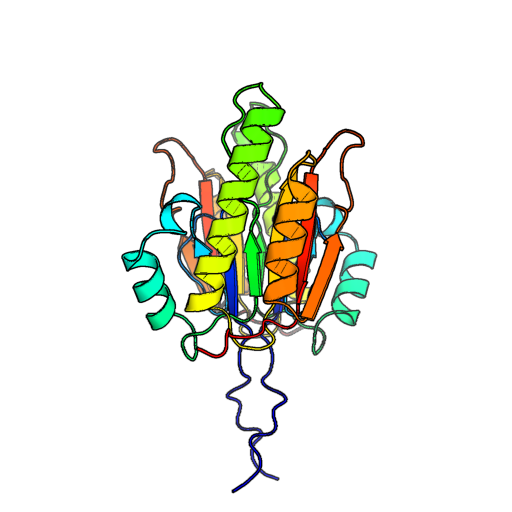 ARG B 1 121 ? 0.447 7.504 17.188 1 96.25 121 ARG B C 1
ATOM 2066 O O . ARG B 1 121 ? 0.352 7.531 15.953 1 96.25 121 ARG B O 1
ATOM 2073 N N . THR B 1 122 ? 1.491 7.121 17.797 1 94.62 122 THR B N 1
ATOM 2074 C CA . THR B 1 122 ? 2.691 6.68 17.094 1 94.62 122 THR B CA 1
ATOM 2075 C C . THR B 1 122 ? 2.684 5.164 16.922 1 94.62 122 THR B C 1
ATOM 2077 O O . THR B 1 122 ? 2.328 4.426 17.844 1 94.62 122 THR B O 1
ATOM 2080 N N . LEU B 1 123 ? 2.971 4.801 15.625 1 90.06 123 LEU B N 1
ATOM 2081 C CA . LEU B 1 123 ? 3.195 3.389 15.336 1 90.06 123 LEU B CA 1
ATOM 2082 C C . LEU B 1 123 ? 4.684 3.098 15.164 1 90.06 123 LEU B C 1
ATOM 2084 O O . LEU B 1 123 ? 5.387 3.838 14.477 1 90.06 123 LEU B O 1
ATOM 2088 N N . LYS B 1 124 ? 5.051 2.012 15.836 1 84 124 LYS B N 1
ATOM 2089 C CA . LYS B 1 124 ? 6.418 1.543 15.633 1 84 124 LYS B CA 1
ATOM 2090 C C . LYS B 1 124 ? 6.469 0.43 14.594 1 84 124 LYS B C 1
ATOM 2092 O O . LYS B 1 124 ? 5.668 -0.504 14.633 1 84 124 LYS B O 1
ATOM 2097 N N . PRO B 1 125 ? 7.387 0.644 13.68 1 82.06 125 PRO B N 1
ATOM 2098 C CA . PRO B 1 125 ? 7.512 -0.437 12.703 1 82.06 125 PRO B CA 1
ATOM 2099 C C . PRO B 1 125 ? 7.922 -1.765 13.336 1 82.06 125 PRO B C 1
ATOM 2101 O O . PRO B 1 125 ? 8.562 -1.777 14.391 1 82.06 125 PRO B O 1
ATOM 2104 N N . ASN B 1 126 ? 7.426 -2.932 12.875 1 67.12 126 ASN B N 1
ATOM 2105 C CA . ASN B 1 126 ? 7.73 -4.254 13.414 1 67.12 126 ASN B CA 1
ATOM 2106 C C . ASN B 1 126 ? 9.227 -4.555 13.352 1 67.12 126 ASN B C 1
ATOM 2108 O O . ASN B 1 126 ? 9.781 -5.141 14.281 1 67.12 126 ASN B O 1
ATOM 2112 N N . ALA B 1 127 ? 10 -4.52 12.156 1 60.03 127 ALA B N 1
ATOM 2113 C CA . ALA B 1 127 ? 11.422 -4.812 12.047 1 60.03 127 ALA B CA 1
ATOM 2114 C C . ALA B 1 127 ? 12.242 -3.529 11.93 1 60.03 127 ALA B C 1
ATOM 2116 O O . ALA B 1 127 ? 13.422 -3.568 11.586 1 60.03 127 ALA B O 1
ATOM 2117 N N . SER B 1 128 ? 11.836 -2.582 12.758 1 54.38 128 SER B N 1
ATOM 2118 C CA . SER B 1 128 ? 12.641 -1.383 12.547 1 54.38 128 SER B CA 1
ATOM 2119 C C . SER B 1 128 ? 14.086 -1.601 12.977 1 54.38 128 SER B C 1
ATOM 2121 O O . SER B 1 128 ? 14.344 -2.189 14.031 1 54.38 128 SER B O 1
ATOM 2123 N N . ARG B 1 129 ? 14.961 -1.838 12.016 1 48.06 129 ARG B N 1
ATOM 2124 C CA . ARG B 1 129 ? 16.344 -1.813 12.461 1 48.06 129 ARG B CA 1
ATOM 2125 C C . ARG B 1 129 ? 16.562 -0.725 13.508 1 48.06 129 ARG B C 1
ATOM 2127 O O . ARG B 1 129 ? 15.969 0.351 13.422 1 48.06 129 ARG B O 1
ATOM 2134 N N . LYS B 1 130 ? 17.078 -1.215 14.609 1 48.53 130 LYS B N 1
ATOM 2135 C CA . LYS B 1 130 ? 17.422 -0.418 15.781 1 48.53 130 LYS B CA 1
ATOM 2136 C C . LYS B 1 130 ? 17.688 1.035 15.398 1 48.53 130 LYS B C 1
ATOM 2138 O O . LYS B 1 130 ? 17.344 1.952 16.156 1 48.53 130 LYS B O 1
ATOM 2143 N N . ASP B 1 131 ? 18.219 1.127 14.305 1 48.22 131 ASP B N 1
ATOM 2144 C CA . ASP B 1 131 ? 18.734 2.461 14.016 1 48.22 131 ASP B CA 1
ATOM 2145 C C . ASP B 1 131 ? 17.766 3.248 13.141 1 48.22 131 ASP B C 1
ATOM 2147 O O . ASP B 1 131 ? 18.078 4.371 12.727 1 48.22 131 ASP B O 1
ATOM 2151 N N . SER B 1 132 ? 16.641 2.541 12.727 1 58.72 132 SER B N 1
ATOM 2152 C CA . SER B 1 132 ? 15.867 3.346 11.797 1 58.72 132 SER B CA 1
ATOM 2153 C C . SER B 1 132 ? 14.922 4.289 12.531 1 58.72 132 SER B C 1
ATOM 2155 O O . SER B 1 132 ? 14.188 3.863 13.422 1 58.72 132 SER B O 1
ATOM 2157 N N . SER B 1 133 ? 15.188 5.586 12.523 1 71.69 133 SER B N 1
ATOM 2158 C CA . SER B 1 133 ? 14.445 6.746 13.016 1 71.69 133 SER B CA 1
ATOM 2159 C C . SER B 1 133 ? 13.086 6.859 12.328 1 71.69 133 SER B C 1
ATOM 2161 O O . SER B 1 133 ? 12.422 7.891 12.43 1 71.69 133 SER B O 1
ATOM 2163 N N . GLU B 1 134 ? 12.648 5.66 11.727 1 86.88 134 GLU B N 1
ATOM 2164 C CA . GLU B 1 134 ? 11.383 5.762 11.016 1 86.88 134 GLU B CA 1
ATOM 2165 C C . GLU B 1 134 ? 10.203 5.465 11.945 1 86.88 134 GLU B C 1
ATOM 2167 O O . GLU B 1 134 ? 10.211 4.465 12.664 1 86.88 134 GLU B O 1
ATOM 2172 N N . ARG B 1 135 ? 9.297 6.363 11.961 1 92.31 135 ARG B N 1
ATOM 2173 C CA . ARG B 1 135 ? 8.055 6.23 12.711 1 92.31 135 ARG B CA 1
ATOM 2174 C C . ARG B 1 135 ? 6.855 6.617 11.859 1 92.31 135 ARG B C 1
ATOM 2176 O O . ARG B 1 135 ? 7.012 7.215 10.789 1 92.31 135 ARG B O 1
ATOM 2183 N N . TYR B 1 136 ? 5.723 6.168 12.445 1 95.75 136 TYR B N 1
ATOM 2184 C CA . TYR B 1 136 ? 4.488 6.531 11.758 1 95.75 136 TYR B CA 1
ATOM 2185 C C . TYR B 1 136 ? 3.486 7.145 12.727 1 95.75 136 TYR B C 1
ATOM 2187 O O . TYR B 1 136 ? 3.365 6.699 13.867 1 95.75 136 TYR B O 1
ATOM 2195 N N . PHE B 1 137 ? 2.756 8.156 12.234 1 97.62 137 PHE B N 1
ATOM 2196 C CA . PHE B 1 137 ? 1.549 8.586 12.938 1 97.62 137 PHE B CA 1
ATOM 2197 C C . PHE B 1 137 ? 0.326 7.848 12.398 1 97.62 137 PHE B C 1
ATOM 2199 O O . PHE B 1 137 ? 0.184 7.668 11.188 1 97.62 137 PHE B O 1
ATOM 2206 N N . LEU B 1 138 ? -0.435 7.355 13.281 1 97.31 138 LEU B N 1
ATOM 2207 C CA . LEU B 1 138 ? -1.801 6.945 12.969 1 97.31 138 LEU B CA 1
ATOM 2208 C C . LEU B 1 138 ? -2.807 7.969 13.492 1 97.31 138 LEU B C 1
ATOM 2210 O O . LEU B 1 138 ? -2.99 8.102 14.703 1 97.31 138 LEU B O 1
ATOM 2214 N N . ALA B 1 139 ? -3.428 8.672 12.586 1 98 139 ALA B N 1
ATOM 2215 C CA . ALA B 1 139 ? -4.488 9.633 12.906 1 98 139 ALA B CA 1
ATOM 2216 C C . ALA B 1 139 ? -5.855 9.078 12.523 1 98 139 ALA B C 1
ATOM 2218 O O . ALA B 1 139 ? -6.078 8.688 11.375 1 98 139 ALA B O 1
ATOM 2219 N N . ARG B 1 140 ? -6.719 9.086 13.484 1 96.38 140 ARG B N 1
ATOM 2220 C CA . ARG B 1 140 ? -8.031 8.492 13.25 1 96.38 140 ARG B CA 1
ATOM 2221 C C . ARG B 1 140 ? -9.148 9.484 13.539 1 96.38 140 ARG B C 1
ATOM 2223 O O . ARG B 1 140 ? -8.945 10.453 14.273 1 96.38 140 ARG B O 1
ATOM 2230 N N . MET B 1 141 ? -10.328 9.109 12.984 1 96.44 141 MET B N 1
ATOM 2231 C CA . MET B 1 141 ? -11.539 9.891 13.203 1 96.44 141 MET B CA 1
ATOM 2232 C C . MET B 1 141 ? -11.383 11.312 12.664 1 96.44 141 MET B C 1
ATOM 2234 O O . MET B 1 141 ? -11.578 12.281 13.398 1 96.44 141 MET B O 1
ATOM 2238 N N . TYR B 1 142 ? -11.102 11.352 11.414 1 97.44 142 TYR B N 1
ATOM 2239 C CA . TYR B 1 142 ? -11 12.641 10.727 1 97.44 142 TYR B CA 1
ATOM 2240 C C . TYR B 1 142 ? -12.25 13.484 10.961 1 97.44 142 TYR B C 1
ATOM 2242 O O . TYR B 1 142 ? -13.367 12.992 10.812 1 97.44 142 TYR B O 1
ATOM 2250 N N . ARG B 1 143 ? -12.008 14.703 11.289 1 95.94 143 ARG B N 1
ATOM 2251 C CA . ARG B 1 143 ? -13.07 15.68 11.516 1 95.94 143 ARG B CA 1
ATOM 2252 C C . ARG B 1 143 ? -13.023 16.781 10.461 1 95.94 143 ARG B C 1
ATOM 2254 O O . ARG B 1 143 ? -12.055 17.547 10.398 1 95.94 143 ARG B O 1
ATOM 2261 N N . LYS B 1 144 ? -13.945 16.781 9.555 1 84.25 144 LYS B N 1
ATOM 2262 C CA . LYS B 1 144 ? -13.969 17.859 8.57 1 84.25 144 LYS B CA 1
ATOM 2263 C C . LYS B 1 144 ? -14.125 19.219 9.234 1 84.25 144 LYS B C 1
ATOM 2265 O O . LYS B 1 144 ? -15.023 19.406 10.062 1 84.25 144 LYS B O 1
ATOM 2270 N N . PRO B 1 145 ? -13.094 20.062 8.961 1 74.19 145 PRO B N 1
ATOM 2271 C CA . PRO B 1 145 ? -13.234 21.391 9.578 1 74.19 145 PRO B CA 1
ATOM 2272 C C . PRO B 1 145 ? -14.555 22.078 9.227 1 74.19 145 PRO B C 1
ATOM 2274 O O . PRO B 1 145 ? -15.055 21.906 8.109 1 74.19 145 PRO B O 1
ATOM 2277 N N . VAL B 1 146 ? -15.391 22.391 10.312 1 60.75 146 VAL B N 1
ATOM 2278 C CA . VAL B 1 146 ? -16.594 23.188 10.109 1 60.75 146 VAL B CA 1
ATOM 2279 C C . VAL B 1 146 ? -16.219 24.562 9.539 1 60.75 146 VAL B C 1
ATOM 2281 O O . VAL B 1 146 ? -15.422 25.281 10.125 1 60.75 146 VAL B O 1
ATOM 2284 N N . ARG B 1 147 ? -16.297 24.625 8.219 1 49.94 147 ARG B N 1
ATOM 2285 C CA . ARG B 1 147 ? -16.141 26 7.727 1 49.94 147 ARG B CA 1
ATOM 2286 C C . ARG B 1 147 ? -17.344 26.859 8.102 1 49.94 147 ARG B C 1
ATOM 2288 O O . ARG B 1 147 ? -18.453 26.344 8.25 1 49.94 147 ARG B O 1
#

InterPro domains:
  IPR002877 Ribosomal RNA methyltransferase, FtsJ domain [PF01728] (10-140)
  IPR029063 S-adenosyl-L-methionine-dependent methyltransferase superfamily [G3DSA:3.40.50.150] (2-146)
  IPR029063 S-adenosyl-L-methionine-dependent methyltransferase superfamily [SSF53335] (10-140)
  IPR050082 Ribosomal RNA large subunit methyltransferase RlmE [PTHR10920] (12-145)

Sequence (294 aa):
SRPLNPELRRGTVVGIDLLNIPPLEGAHFLSSHDVTDPATHAKLLELLPNGQAHVILSDMAPNASGFREMDHEKLIVMCLSLIDLAERILQPGGSLVCKYWDGILVQKLQGKLSSVFGSVRTLKPNASRKDSSERYFLARMYRKPVRSRPLNPELRRGTVVGIDLLNIPPLEGAHFLSSHDVTDPATHAKLLELLPNGQAHVILSDMAPNASGFREMDHEKLIVMCLSLIDLAERILQPGGSLVCKYWDGILVQKLQGKLSSVFGSVRTLKPNASRKDSSERYFLARMYRKPVR

Solvent-accessible surface area (backbone atoms only — not comparable to full-atom values): 15996 Å² total; per-residue (Å²): 128,76,74,76,72,74,76,39,46,56,32,25,36,38,30,26,51,63,53,59,47,76,69,48,95,47,36,36,49,35,49,72,83,41,58,84,32,66,69,49,51,55,50,47,41,69,67,32,70,94,33,30,29,41,32,38,42,32,59,56,69,64,78,80,76,84,46,66,68,62,41,30,51,52,32,50,54,54,50,55,48,48,54,57,41,36,74,70,33,45,32,76,56,16,36,40,33,37,42,43,51,76,58,93,56,50,63,58,52,51,50,58,49,45,72,37,19,74,42,71,46,79,42,67,40,78,78,54,50,91,80,51,60,63,34,28,41,44,31,31,38,28,45,74,78,83,124,130,77,74,76,72,73,77,42,46,54,32,25,36,37,30,27,51,62,53,58,45,76,68,49,94,48,36,37,48,36,47,70,84,41,59,82,33,66,68,49,51,55,50,46,41,69,68,32,70,94,33,31,29,42,32,39,39,32,58,56,68,64,78,80,76,84,44,67,69,60,40,29,52,51,31,50,53,54,50,54,47,48,53,58,41,37,74,69,31,45,32,76,55,17,36,39,34,38,41,43,54,74,58,94,56,49,63,57,53,50,50,59,49,46,74,37,19,74,40,71,45,80,43,66,42,76,76,53,52,91,78,52,60,62,33,26,41,43,31,31,40,28,46,72,79,83,124

Organism: NCBI:txid1841481

Secondary structure (DSSP, 8-state):
-----S------EEEESS--S--BTTEEEE-GGGTT-HHHHHHHHHHSGGG-EEEEEE---PPP-S-HHHHHHHHHHHHHHHHHHHHHHEEEEEEEEEEEE-STTHHHHHHHHHTTEEEEEEEPPSS--TT--EEEEEEEEE-----/------------EEEESS--S--BTTEEEE-GGGTT-HHHHHHHHHHSGGG-EEEEEE---PPP-S-HHHHHHHHHHHHHHHHHHHHHHEEEEEEEEEEEE-STTHHHHHHHHHTTEEEEEEEPPSS--TT--EEEEEEEEE-----

Nearest PDB structures (foldseek):
  7o9m-assembly1_n  TM=8.805E-01  e=2.655E-17  Homo sapiens
  7o9k-assembly1_n  TM=8.684E-01  e=5.213E-16  Homo sapiens
  8ia0-assembly1_CS  TM=8.592E-01  e=2.183E-10  Thermochaetoides thermophila DSM 1495
  7naf-assembly1_w  TM=8.421E-01  e=1.685E-10  Saccharomyces cerevisiae BY4741
  8i9v-assembly1_CS  TM=8.556E-01  e=3.664E-10  Thermochaetoides thermophila DSM 1495

Radius of gyration: 19.55 Å; Cα contacts (8 Å, |Δi|>4): 566; chains: 2; bounding box: 61×55×37 Å

Foldseek 3Di:
DPPPPPPPVQAAEEEEPPDDDCDDVRYHYYYLVCLQPVVSLVVQQVVDVVSAHQEYEYEDFDDDPVDPAVRQVVQLVSLVSVVVSCLRHHDAFGKYKYKHADDDCVVVSQVVLVVFAVDKDKDDDPPQPPPDSIIMIIGGRGHNPPD/DPPPPPPPVQAAEEEEPPDDDCDDRRYHYYYLVCLQPVVSLVVCQVVDVVSAHQEYEYEDFDDDPVDPAVRQVVQLVSLVSVVVSCLRHHDFFGKYKYKHADDDCVVVSQVVLVVFAVDKDKDDDPPQPPPDSIIMIIGGRGHNPPD

pLDDT: mean 86.6, std 17.56, range [22.02, 98.5]